Protein AF-0000000085166067 (afdb_homodimer)

Solvent-accessible surface area (backbone atoms only — not comparable to full-atom values): 14558 Å² total; per-residue (Å²): 110,55,66,68,57,45,50,53,50,50,55,57,61,68,69,53,91,74,85,78,43,79,45,25,49,74,51,64,50,73,38,77,8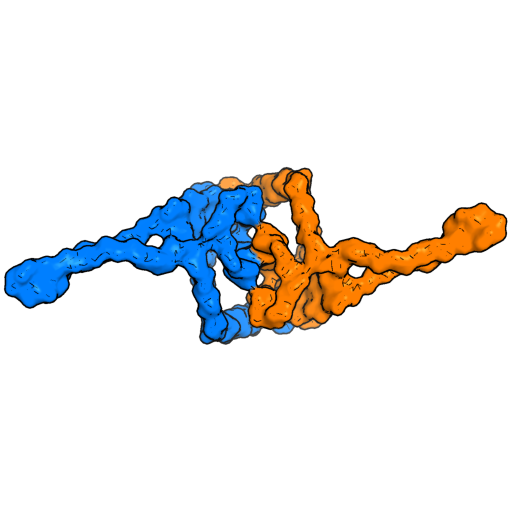8,74,38,31,41,37,39,32,34,34,61,59,72,66,74,66,87,63,67,59,46,35,86,89,76,62,43,62,36,76,58,77,61,73,80,71,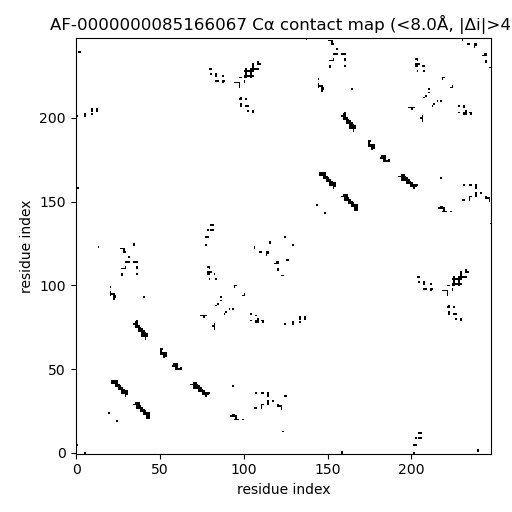83,68,60,83,44,78,51,71,29,73,40,36,66,57,42,46,45,61,52,47,72,38,100,53,83,57,68,80,39,54,46,56,29,18,48,50,20,28,49,36,37,50,45,41,50,20,58,70,68,73,49,86,73,77,79,129,111,54,65,70,56,45,51,52,51,51,56,58,61,67,69,53,92,75,84,78,44,80,44,24,49,73,50,64,49,73,38,78,89,75,38,33,41,37,38,33,33,35,62,58,71,67,73,65,85,62,66,57,47,34,85,89,75,62,44,62,35,75,59,75,62,73,80,72,86,70,59,83,44,78,50,72,28,72,39,36,67,57,42,47,46,60,53,49,70,57,88,54,83,57,68,82,39,54,46,56,29,19,47,50,19,28,50,35,36,51,43,41,51,20,58,70,68,73,49,87,71,77,78,131

Foldseek 3Di:
DDPVVVVVVVVVVVPDDDDDFQLFDKDWFADLVVQKIKIFTFHPPPPPPPQDADPVPRHRPCPVPPPPGHGPDMDMDNALVVVLCVDPVPPDPNGDDPVRSVLSSVLRNVNNVCSVVVHGRDRD/DDPVVVVVVVVVVVPDDDDDFQLFDKDWFADLVVQKIKIFTFHPPPPPPPQDADPVPRHRPCPVPPPPGHGPDMDMDNALVVVLCVDPVPPDPNGDDPVRSVLSSVLRNVNNVCSVVVHGRDRD

Structure (mmCIF, N/CA/C/O backbone):
data_AF-0000000085166067-model_v1
#
loop_
_entity.id
_entity.type
_entity.pdbx_description
1 polymer 'Tlr0351 protein'
#
loop_
_atom_site.group_PDB
_atom_site.id
_atom_site.type_symbol
_atom_site.label_atom_id
_atom_site.label_alt_id
_atom_site.label_comp_id
_atom_site.label_asym_id
_atom_site.label_entity_id
_atom_site.label_seq_id
_atom_site.pdbx_PDB_ins_code
_atom_site.Cartn_x
_atom_site.Cartn_y
_atom_site.Cartn_z
_atom_site.occupancy
_atom_site.B_iso_or_equiv
_atom_site.auth_seq_id
_atom_site.auth_comp_id
_atom_site.auth_asym_id
_atom_site.auth_atom_id
_atom_site.pdbx_PDB_model_num
ATOM 1 N N . MET A 1 1 ? -11.156 -16.047 11.461 1 87.56 1 MET A N 1
ATOM 2 C CA . MET A 1 1 ? -10.984 -14.75 12.117 1 87.56 1 MET A CA 1
ATOM 3 C C . MET A 1 1 ? -11.906 -13.703 11.5 1 87.56 1 MET A C 1
ATOM 5 O O . MET A 1 1 ? -11.922 -13.523 10.281 1 87.56 1 MET A O 1
ATOM 9 N N . GLY A 1 2 ? -12.727 -13.125 12.328 1 90.62 2 GLY A N 1
ATOM 10 C CA . GLY A 1 2 ? -13.695 -12.164 11.828 1 90.62 2 GLY A CA 1
ATOM 11 C C . GLY A 1 2 ? -13.141 -10.75 11.758 1 90.62 2 GLY A C 1
ATOM 12 O O . GLY A 1 2 ? -11.992 -10.508 12.125 1 90.62 2 GLY A O 1
ATOM 13 N N . LYS A 1 3 ? -13.891 -9.898 11.273 1 92.69 3 LYS A N 1
ATOM 14 C CA . LYS A 1 3 ? -13.5 -8.508 11.062 1 92.69 3 LYS A CA 1
ATOM 15 C C . LYS A 1 3 ? -13.094 -7.844 12.375 1 92.69 3 LYS A C 1
ATOM 17 O O . LYS A 1 3 ? -12.102 -7.109 12.43 1 92.69 3 LYS A O 1
ATOM 22 N N . ALA A 1 4 ? -13.82 -8.078 13.461 1 94.5 4 ALA A N 1
ATOM 23 C CA . ALA A 1 4 ? -13.523 -7.492 14.766 1 94.5 4 ALA A CA 1
ATOM 24 C C . ALA A 1 4 ? -12.172 -7.973 15.289 1 94.5 4 ALA A C 1
ATOM 26 O O . ALA A 1 4 ? -11.414 -7.195 15.867 1 94.5 4 ALA A O 1
ATOM 27 N N . GLU A 1 5 ? -11.906 -9.203 15.117 1 97.19 5 GLU A N 1
ATOM 28 C CA . GLU A 1 5 ? -10.633 -9.773 15.539 1 97.19 5 GLU A CA 1
ATOM 29 C C . GLU A 1 5 ? -9.469 -9.195 14.734 1 97.19 5 GLU A C 1
ATOM 31 O O . GLU A 1 5 ? -8.391 -8.953 15.273 1 97.19 5 GLU A O 1
ATOM 36 N N . ARG A 1 6 ? -9.672 -8.961 13.445 1 97.5 6 ARG A N 1
ATOM 37 C CA . ARG A 1 6 ? -8.656 -8.352 12.594 1 97.5 6 ARG A CA 1
ATOM 38 C C . ARG A 1 6 ? -8.359 -6.922 13.031 1 97.5 6 ARG A C 1
ATOM 40 O O . ARG A 1 6 ? -7.195 -6.508 13.07 1 97.5 6 ARG A O 1
ATOM 47 N N . THR A 1 7 ? -9.414 -6.242 13.359 1 96.56 7 THR A N 1
ATOM 48 C CA . THR A 1 7 ? -9.242 -4.875 13.836 1 96.56 7 THR A CA 1
ATOM 49 C C . THR A 1 7 ? -8.438 -4.855 15.133 1 96.56 7 THR A C 1
ATOM 51 O O . THR A 1 7 ? -7.551 -4.016 15.305 1 96.56 7 THR A O 1
ATOM 54 N N . ALA A 1 8 ? -8.758 -5.746 16.031 1 97.75 8 ALA A N 1
ATOM 55 C CA . ALA A 1 8 ? -8.031 -5.844 17.281 1 97.75 8 ALA A CA 1
ATOM 56 C C . ALA A 1 8 ? -6.555 -6.16 17.047 1 97.75 8 ALA A C 1
ATOM 58 O O . ALA A 1 8 ? -5.676 -5.586 17.703 1 97.75 8 ALA A O 1
ATOM 59 N N . LEU A 1 9 ? -6.27 -7.055 16.172 1 98.19 9 LEU A N 1
ATOM 60 C CA . LEU A 1 9 ? -4.895 -7.391 15.82 1 98.19 9 LEU A CA 1
ATOM 61 C C . LEU A 1 9 ? -4.164 -6.184 15.242 1 98.19 9 LEU A C 1
ATOM 63 O O . LEU A 1 9 ? -3.039 -5.879 15.648 1 98.19 9 LEU A O 1
ATOM 67 N N . ASP A 1 10 ? -4.785 -5.504 14.312 1 98 10 ASP A N 1
ATOM 68 C CA . ASP A 1 10 ? -4.184 -4.328 13.695 1 98 10 ASP A CA 1
ATOM 69 C C . ASP A 1 10 ? -3.902 -3.246 14.734 1 98 10 ASP A C 1
ATOM 71 O O . ASP A 1 10 ? -2.885 -2.553 14.656 1 98 10 ASP A O 1
ATOM 75 N N . ASN A 1 11 ? -4.867 -3.057 15.672 1 97.62 11 ASN A N 1
ATOM 76 C CA . ASN A 1 11 ? -4.648 -2.098 16.75 1 97.62 11 ASN A CA 1
ATOM 77 C C . ASN A 1 11 ? -3.408 -2.447 17.562 1 97.62 11 ASN A C 1
ATOM 79 O O . ASN A 1 11 ? -2.635 -1.563 17.938 1 97.62 11 ASN A O 1
ATOM 83 N N . LYS A 1 12 ? -3.238 -3.713 17.859 1 98.06 12 LYS A N 1
ATOM 84 C CA . LYS A 1 12 ? -2.049 -4.168 18.578 1 98.06 12 LYS A CA 1
ATOM 85 C C . LYS A 1 12 ? -0.784 -3.904 17.766 1 98.06 12 LYS A C 1
ATOM 87 O O . LYS A 1 12 ? 0.208 -3.404 18.297 1 98.06 12 LYS A O 1
ATOM 92 N N . LEU A 1 13 ? -0.809 -4.199 16.469 1 98.06 13 LEU A N 1
ATOM 93 C CA . LEU A 1 13 ? 0.343 -4.031 15.594 1 98.06 13 LEU A CA 1
ATOM 94 C C . LEU A 1 13 ? 0.691 -2.553 15.438 1 98.06 13 LEU A C 1
ATOM 96 O O . LEU A 1 13 ? 1.844 -2.209 15.164 1 98.06 13 LEU A O 1
ATOM 100 N N . SER A 1 14 ? -0.284 -1.635 15.594 1 97.44 14 SER A N 1
ATOM 101 C CA . SER A 1 14 ? -0.066 -0.198 15.461 1 97.44 14 SER A CA 1
ATOM 102 C C . SER A 1 14 ? 0.787 0.338 16.609 1 97.44 14 SER A C 1
ATOM 104 O O . SER A 1 14 ? 1.302 1.456 16.531 1 97.44 14 SER A O 1
ATOM 106 N N . GLN A 1 15 ? 0.88 -0.426 17.656 1 96.44 15 GLN A N 1
ATOM 107 C CA . GLN A 1 15 ? 1.604 0.021 18.844 1 96.44 15 GLN A CA 1
ATOM 108 C C . GLN A 1 15 ? 3.084 -0.34 18.75 1 96.44 15 GLN A C 1
ATOM 110 O O . GLN A 1 15 ? 3.877 0.045 19.609 1 96.44 15 GLN A O 1
ATOM 115 N N . ARG A 1 16 ? 3.49 -0.935 17.719 1 96.44 16 ARG A N 1
ATOM 116 C CA . ARG A 1 16 ? 4.875 -1.369 17.562 1 96.44 16 ARG A CA 1
ATOM 117 C C . ARG A 1 16 ? 5.793 -0.184 17.281 1 96.44 16 ARG A C 1
ATOM 119 O O . ARG A 1 16 ? 5.328 0.887 16.875 1 96.44 16 ARG A O 1
ATOM 126 N N . PHE A 1 17 ? 7.074 -0.436 17.484 1 94.12 17 PHE A N 1
ATOM 127 C CA . PHE A 1 17 ? 8.062 0.565 17.109 1 94.12 17 PHE A CA 1
ATOM 128 C C . PHE A 1 17 ? 8.18 0.67 15.594 1 94.12 17 PHE A C 1
ATOM 130 O O . PHE A 1 17 ? 8.25 -0.347 14.906 1 94.12 17 PHE A O 1
ATOM 137 N N . ILE A 1 18 ? 8.141 1.851 15.078 1 92.31 18 ILE A N 1
ATOM 138 C CA . ILE A 1 18 ? 8.305 2.1 13.648 1 92.31 18 ILE A CA 1
ATOM 139 C C . ILE A 1 18 ? 9.398 3.141 13.43 1 92.31 18 ILE A C 1
ATOM 141 O O . ILE A 1 18 ? 9.438 4.164 14.109 1 92.31 18 ILE A O 1
ATOM 145 N N . HIS A 1 19 ? 10.281 2.842 12.492 1 92.38 19 HIS A N 1
ATOM 146 C CA . HIS A 1 19 ? 11.266 3.836 12.086 1 92.38 19 HIS A CA 1
ATOM 147 C C . HIS A 1 19 ? 10.633 4.898 11.188 1 92.38 19 HIS A C 1
ATOM 149 O O . HIS A 1 19 ? 9.992 4.57 10.188 1 92.38 19 HIS A O 1
ATOM 155 N N . LEU A 1 20 ? 10.945 6.09 11.531 1 92.5 20 LEU A N 1
ATOM 156 C CA . LEU A 1 20 ? 10.422 7.191 10.727 1 92.5 20 LEU A CA 1
ATOM 157 C C . LEU A 1 20 ? 11.195 7.312 9.414 1 92.5 20 LEU A C 1
ATOM 159 O O . LEU A 1 20 ? 12.414 7.156 9.391 1 92.5 20 LEU A O 1
ATOM 163 N N . ASP A 1 21 ? 10.477 7.547 8.398 1 96.88 21 ASP A N 1
ATOM 164 C CA . ASP A 1 21 ? 11.117 7.871 7.125 1 96.88 21 ASP A CA 1
ATOM 165 C C . ASP A 1 21 ? 11.828 9.219 7.195 1 96.88 21 ASP A C 1
ATOM 167 O O . ASP A 1 21 ? 11.203 10.242 7.473 1 96.88 21 ASP A O 1
ATOM 171 N N . PRO A 1 22 ? 13.102 9.234 6.953 1 95.81 22 PRO A N 1
ATOM 172 C CA . PRO A 1 22 ? 13.828 10.5 7.051 1 95.81 22 PRO A CA 1
ATOM 173 C C . PRO A 1 22 ? 13.312 11.555 6.074 1 95.81 22 PRO A C 1
ATOM 175 O O . PRO A 1 22 ? 13.477 12.75 6.309 1 95.81 22 PRO A O 1
ATOM 178 N N . ALA A 1 23 ? 12.617 11.086 5.086 1 96.06 23 ALA A N 1
ATOM 179 C CA . ALA A 1 23 ? 12.148 12.016 4.062 1 96.06 23 ALA A CA 1
ATOM 180 C C . ALA A 1 23 ? 10.891 12.75 4.523 1 96.06 23 ALA A C 1
ATOM 182 O O . ALA A 1 23 ? 10.508 13.758 3.939 1 96.06 23 ALA A O 1
ATOM 183 N N . GLY A 1 24 ? 10.195 12.211 5.512 1 96.62 24 GLY A N 1
ATOM 184 C CA . GLY A 1 24 ? 9 12.875 6.016 1 96.62 24 GLY A CA 1
ATOM 185 C C . GLY A 1 24 ? 7.82 11.938 6.18 1 96.62 24 GLY A C 1
ATOM 186 O O . GLY A 1 24 ? 7.988 10.711 6.203 1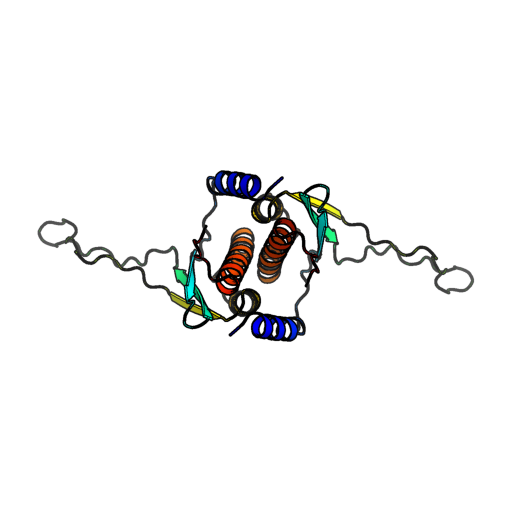 96.62 24 GLY A O 1
ATOM 187 N N . TYR A 1 25 ? 6.66 12.562 6.406 1 97.06 25 TYR A N 1
ATOM 188 C CA . TYR A 1 25 ? 5.438 11.797 6.609 1 97.06 25 TYR A CA 1
ATOM 189 C C . TYR A 1 25 ? 4.273 12.414 5.844 1 97.06 25 TYR A C 1
ATOM 191 O O . TYR A 1 25 ? 4.402 13.508 5.281 1 97.06 25 TYR A O 1
ATOM 199 N N . PHE A 1 26 ? 3.219 11.641 5.793 1 98.25 26 PHE A N 1
ATOM 200 C CA . PHE A 1 26 ? 2.043 12.078 5.051 1 98.25 26 PHE A CA 1
ATOM 201 C C . PHE A 1 26 ? 0.815 12.109 5.953 1 98.25 26 PHE A C 1
ATOM 203 O O . PHE A 1 26 ? 0.633 11.227 6.793 1 98.25 26 PHE A O 1
ATOM 210 N N . ILE A 1 27 ? 0.007 13.102 5.734 1 98.44 27 ILE A N 1
ATOM 211 C CA . ILE A 1 27 ? -1.354 13.125 6.262 1 98.44 27 ILE A CA 1
ATOM 212 C C . ILE A 1 27 ? -2.348 12.875 5.129 1 98.44 27 ILE A C 1
ATOM 214 O O . ILE A 1 27 ? -2.311 13.555 4.098 1 98.44 27 ILE A O 1
ATOM 218 N N . ILE A 1 28 ? -3.189 11.891 5.34 1 98.88 28 ILE A N 1
ATOM 219 C CA . ILE A 1 28 ? -4.172 11.492 4.332 1 98.88 28 ILE A CA 1
ATOM 220 C C . ILE A 1 28 ? -5.582 11.773 4.852 1 98.88 28 ILE A C 1
ATOM 222 O O . ILE A 1 28 ? -5.883 11.508 6.02 1 98.88 28 ILE A O 1
ATOM 226 N N . TYR A 1 29 ? -6.426 12.273 4.051 1 98.75 29 TYR A N 1
ATOM 227 C CA . TYR A 1 29 ? -7.836 12.445 4.398 1 98.75 29 TYR A CA 1
ATOM 228 C C . TYR A 1 29 ? -8.711 12.383 3.154 1 98.75 29 TYR A C 1
ATOM 230 O O . TYR A 1 29 ? -8.211 12.406 2.027 1 98.75 29 TYR A O 1
ATOM 238 N N . ILE A 1 30 ? -9.992 12.18 3.342 1 98.75 30 ILE A N 1
ATOM 239 C CA . ILE A 1 30 ? -10.898 12.094 2.205 1 98.75 30 ILE A CA 1
ATOM 240 C C . ILE A 1 30 ? -11.836 13.297 2.201 1 98.75 30 ILE A C 1
ATOM 242 O O . ILE A 1 30 ? -12.109 13.883 3.252 1 98.75 30 ILE A O 1
ATOM 246 N N . ASP A 1 31 ? -12.281 13.758 1.075 1 98.5 31 ASP A N 1
ATOM 247 C CA . ASP A 1 31 ? -13.297 14.766 0.833 1 98.5 31 ASP A CA 1
ATOM 248 C C . ASP A 1 31 ? -14.539 14.156 0.181 1 98.5 31 ASP A C 1
ATOM 250 O O . ASP A 1 31 ? -14.609 14.055 -1.046 1 98.5 31 ASP A O 1
ATOM 254 N N . PRO A 1 32 ? -15.539 13.773 0.948 1 97.38 32 PRO A N 1
ATOM 255 C CA . PRO A 1 32 ? -16.719 13.109 0.391 1 97.38 32 PRO A CA 1
ATOM 256 C C . PRO A 1 32 ? -17.516 14.008 -0.557 1 97.38 32 PRO A C 1
ATOM 258 O O . PRO A 1 32 ? -18.188 13.508 -1.468 1 97.38 32 PRO A O 1
ATOM 261 N N . GLU A 1 33 ? -17.406 15.266 -0.385 1 97.44 33 GLU A N 1
ATOM 262 C CA . GLU A 1 33 ? -18.141 16.172 -1.256 1 97.44 33 GLU A CA 1
ATOM 263 C C . GLU A 1 33 ? -17.531 16.219 -2.656 1 97.44 33 GLU A C 1
ATOM 265 O O . GLU A 1 33 ? -18.266 16.109 -3.652 1 97.44 33 GLU A O 1
ATOM 270 N N . GLN A 1 34 ? -16.203 16.312 -2.689 1 97.81 34 GLN A N 1
ATOM 271 C CA . GLN A 1 34 ? -15.531 16.375 -3.982 1 97.81 34 GLN A CA 1
ATOM 272 C C . GLN A 1 34 ? -15.203 14.969 -4.496 1 97.81 34 GLN A C 1
ATOM 274 O O . GLN A 1 34 ? -14.797 14.805 -5.648 1 97.81 34 GLN A O 1
ATOM 279 N N . GLN A 1 35 ? -15.383 13.984 -3.621 1 98.19 35 GLN A N 1
ATOM 280 C CA . GLN A 1 35 ? -15.094 12.594 -3.969 1 98.19 35 GLN A CA 1
ATOM 281 C C . GLN A 1 35 ? -13.617 12.414 -4.316 1 98.19 35 GLN A C 1
ATOM 283 O O . GLN A 1 35 ? -13.289 11.82 -5.344 1 98.19 35 GLN A O 1
ATOM 288 N N . LEU A 1 36 ? -12.781 12.953 -3.414 1 98.75 36 LEU A N 1
ATOM 289 C CA . LEU A 1 36 ? -11.336 12.891 -3.615 1 98.75 36 LEU A CA 1
ATOM 290 C C . LEU A 1 36 ? -10.641 12.383 -2.357 1 98.75 36 LEU A C 1
ATOM 292 O O . LEU A 1 36 ? -11.133 12.586 -1.244 1 98.75 36 LEU A O 1
ATOM 296 N N . ILE A 1 37 ? -9.523 11.703 -2.584 1 98.88 37 ILE A N 1
ATOM 297 C CA . ILE A 1 37 ? -8.539 11.43 -1.543 1 98.88 37 ILE A CA 1
ATOM 298 C C . ILE A 1 37 ? -7.441 12.484 -1.58 1 98.88 37 ILE A C 1
ATOM 300 O O . ILE A 1 37 ? -6.93 12.82 -2.652 1 98.88 37 ILE A O 1
ATOM 304 N N . TRP A 1 38 ? -7.129 13.008 -0.422 1 98.88 38 TRP A N 1
ATOM 305 C CA . TRP A 1 38 ? -6.086 14.016 -0.295 1 98.88 38 TRP A CA 1
ATOM 306 C C . TRP A 1 38 ? -4.914 13.492 0.531 1 98.88 38 TRP A C 1
ATOM 308 O O . TRP A 1 38 ? -5.105 12.688 1.445 1 98.88 38 TRP A O 1
ATOM 318 N N . MET A 1 39 ? -3.695 14.016 0.177 1 98.69 39 MET A N 1
ATOM 319 C CA . MET A 1 39 ? -2.525 13.703 0.991 1 98.69 39 MET A CA 1
ATOM 320 C C . MET A 1 39 ? -1.559 14.883 1.028 1 98.69 39 MET A C 1
ATOM 322 O O . MET A 1 39 ? -1.328 15.539 0.009 1 98.69 39 MET A O 1
ATOM 326 N N . LYS A 1 40 ? -0.983 15.164 2.178 1 98.25 40 LYS A N 1
ATOM 327 C CA . LYS A 1 40 ? -0.014 16.219 2.43 1 98.25 40 LYS A CA 1
ATOM 328 C C . LYS A 1 40 ? 1.302 15.656 2.951 1 98.25 40 LYS A C 1
ATOM 330 O O . LYS A 1 40 ? 1.309 14.844 3.877 1 98.25 40 LYS A O 1
ATOM 335 N N . HIS A 1 41 ? 2.379 16.031 2.391 1 98 41 HIS A N 1
ATOM 336 C CA . HIS A 1 41 ? 3.699 15.609 2.844 1 98 41 HIS A CA 1
ATOM 337 C C . HIS A 1 41 ? 4.34 16.672 3.74 1 98 41 HIS A C 1
ATOM 339 O O . HIS A 1 41 ? 4.312 17.859 3.42 1 98 41 HIS A O 1
ATOM 345 N N . TYR A 1 42 ? 4.953 16.203 4.852 1 95.25 42 TYR A N 1
ATOM 346 C CA . TYR A 1 42 ? 5.688 17.031 5.793 1 95.25 42 TYR A CA 1
ATOM 347 C C . TYR A 1 42 ? 7.109 16.516 5.984 1 95.25 42 TYR A C 1
ATOM 349 O O . TYR A 1 42 ? 7.309 15.383 6.426 1 95.25 42 TYR A O 1
ATOM 357 N N . PRO A 1 43 ? 8.102 17.375 5.641 1 92.88 43 PRO A N 1
ATOM 358 C CA . PRO A 1 43 ? 9.469 16.953 5.93 1 92.88 43 PRO A CA 1
ATOM 359 C C . PRO A 1 43 ? 9.773 16.922 7.426 1 92.88 43 PRO A C 1
ATOM 361 O O . PRO A 1 43 ? 9.172 17.672 8.203 1 92.88 43 PRO A O 1
ATOM 364 N N . ASN A 1 44 ? 10.648 15.898 7.875 1 87.62 44 ASN A N 1
ATOM 365 C CA . ASN A 1 44 ? 11 15.805 9.289 1 87.62 44 ASN A CA 1
ATOM 366 C C . ASN A 1 44 ? 11.852 17 9.734 1 87.62 44 ASN A C 1
ATOM 368 O O . ASN A 1 44 ? 11.852 17.344 10.914 1 87.62 44 ASN A O 1
ATOM 372 N N . ASP A 1 45 ? 12.867 17.406 8.906 1 73.31 45 ASP A N 1
ATOM 373 C CA . ASP A 1 45 ? 13.703 18.516 9.352 1 73.31 45 ASP A CA 1
ATOM 374 C C . ASP A 1 45 ? 12.867 19.75 9.695 1 73.31 45 ASP A C 1
ATOM 376 O O . ASP A 1 45 ? 11.898 20.062 9 1 73.31 45 ASP A O 1
ATOM 380 N N . ILE A 1 46 ? 12.727 19.719 10.922 1 58.34 46 ILE A N 1
ATOM 381 C CA . ILE A 1 46 ? 12.039 20.906 11.406 1 58.34 46 ILE A CA 1
ATOM 382 C C . ILE A 1 46 ? 12.742 22.172 10.898 1 58.34 46 ILE A C 1
ATOM 384 O O . ILE A 1 46 ? 13.969 22.234 10.898 1 58.34 46 ILE A O 1
ATOM 388 N N . ASN A 1 47 ? 12.359 22.656 9.828 1 52.41 47 ASN A N 1
ATOM 389 C CA . ASN A 1 47 ? 12.93 23.953 9.484 1 52.41 47 ASN A CA 1
ATOM 390 C C . ASN A 1 47 ? 13.125 24.812 10.727 1 52.41 47 ASN A C 1
ATOM 392 O O . ASN A 1 47 ? 12.336 24.75 11.664 1 52.41 47 ASN A O 1
ATOM 396 N N . GLU A 1 48 ? 14.352 25.078 11.109 1 48.28 48 GLU A N 1
ATOM 397 C CA . GLU A 1 48 ? 14.875 25.984 12.133 1 48.28 48 GLU A CA 1
ATOM 398 C C . GLU A 1 48 ? 14.039 27.25 12.219 1 48.28 48 GLU A C 1
ATOM 400 O O . GLU A 1 48 ? 14.477 28.25 12.797 1 48.28 48 GLU A O 1
ATOM 405 N N . LYS A 1 49 ? 12.992 27.5 11.648 1 47.19 49 LYS A N 1
ATOM 406 C CA . LYS A 1 49 ? 12.625 28.859 12.062 1 47.19 49 LYS A CA 1
ATOM 407 C C . LYS A 1 49 ? 12.609 28.984 13.578 1 47.19 49 LYS A C 1
ATOM 409 O O . LYS A 1 49 ? 11.672 28.516 14.242 1 47.19 49 LYS A O 1
ATOM 414 N N . GLY A 1 50 ? 13.766 28.797 14.211 1 46.03 50 GLY A N 1
ATOM 415 C CA . GLY A 1 50 ? 14.203 29.156 15.555 1 46.03 50 GLY A CA 1
ATOM 416 C C . GLY A 1 50 ? 13.391 30.281 16.156 1 46.03 50 GLY A C 1
ATOM 417 O O . GLY A 1 50 ? 13.062 31.25 15.477 1 46.03 50 GLY A O 1
ATOM 418 N N . LEU A 1 51 ? 12.719 29.938 17.266 1 51.28 51 LEU A N 1
ATOM 419 C CA . LEU A 1 51 ? 12.086 30.922 18.141 1 51.28 51 LEU A CA 1
ATOM 420 C C . LEU A 1 51 ? 13.031 32.094 18.391 1 51.28 51 LEU A C 1
ATOM 422 O O . LEU A 1 51 ? 14.211 31.906 18.688 1 51.28 51 LEU A O 1
ATOM 426 N N . ALA A 1 52 ? 12.867 33.156 17.812 1 54.09 52 ALA A N 1
ATOM 427 C CA . ALA A 1 52 ? 13.602 34.375 18.156 1 54.09 52 ALA A CA 1
ATOM 428 C C . ALA A 1 52 ? 13.578 34.625 19.656 1 54.09 52 ALA A C 1
ATOM 430 O O . ALA A 1 52 ? 12.539 34.438 20.297 1 54.09 52 ALA A O 1
ATOM 431 N N . VAL A 1 53 ? 14.727 34.562 20.344 1 59 53 VAL A N 1
ATOM 432 C CA . VAL A 1 53 ? 14.875 34.875 21.766 1 59 53 VAL A CA 1
ATOM 433 C C . VAL A 1 53 ? 15.016 36.406 21.953 1 59 53 VAL A C 1
ATOM 435 O O . VAL A 1 53 ? 15.508 37.094 21.062 1 59 53 VAL A O 1
ATOM 438 N N . ASP A 1 54 ? 14.273 36.844 22.906 1 61.88 54 ASP A N 1
ATOM 439 C CA . ASP A 1 54 ? 14.43 38.25 23.312 1 61.88 54 ASP A CA 1
ATOM 440 C C . ASP A 1 54 ? 15.891 38.594 23.594 1 61.88 54 ASP A C 1
ATOM 442 O O . ASP A 1 54 ? 16.531 37.938 24.422 1 61.88 54 ASP A O 1
ATOM 446 N N . PRO A 1 55 ? 16.422 39.406 22.875 1 68.88 55 PRO A N 1
ATOM 447 C CA . PRO A 1 55 ? 17.844 39.688 23.094 1 68.88 55 PRO A CA 1
ATOM 448 C C . PRO A 1 55 ? 18.125 40.188 24.5 1 68.88 55 PRO A C 1
ATOM 450 O O . PRO A 1 55 ? 19.234 40.031 25.016 1 68.88 55 PRO A O 1
ATOM 453 N N . ASP A 1 56 ? 17.109 40.812 25.156 1 75.25 56 ASP A N 1
ATOM 454 C CA . ASP A 1 56 ? 17.328 41.406 26.469 1 75.25 56 ASP A CA 1
ATOM 455 C C . ASP A 1 56 ? 17.172 40.375 27.578 1 75.25 56 ASP A C 1
ATOM 457 O O . ASP A 1 56 ? 17.906 40.406 28.562 1 75.25 56 ASP A O 1
ATOM 461 N N . THR A 1 57 ? 16.234 39.406 27.453 1 73.44 57 THR A N 1
ATOM 462 C CA . THR A 1 57 ? 15.93 38.5 28.547 1 73.44 57 THR A CA 1
ATOM 463 C C . THR A 1 57 ? 16.438 37.094 28.234 1 73.44 57 THR A C 1
ATOM 465 O O . THR A 1 57 ? 16.578 36.25 29.125 1 73.44 57 THR A O 1
ATOM 468 N N . GLY A 1 58 ? 16.844 36.906 26.984 1 65.12 58 GLY A N 1
ATOM 469 C CA . GLY A 1 58 ? 17.312 35.594 26.531 1 65.12 58 GLY A CA 1
ATOM 470 C C . GLY A 1 58 ? 16.219 34.562 26.453 1 65.12 58 GLY A C 1
ATOM 471 O O . GLY A 1 58 ? 16.484 33.375 26.188 1 65.12 58 GLY A O 1
ATOM 472 N N . GLU A 1 59 ? 15.195 34.906 27.078 1 61.47 59 GLU A N 1
ATOM 473 C CA . GLU A 1 59 ? 14.086 33.969 27.062 1 61.47 59 GLU A CA 1
ATOM 474 C C . GLU A 1 59 ? 13.461 33.844 25.672 1 61.47 59 GLU A C 1
ATOM 476 O O . GLU A 1 59 ? 13.453 34.812 24.922 1 61.47 59 GLU A O 1
ATOM 481 N N . PRO A 1 60 ? 13.367 32.594 25.141 1 59.94 60 PRO A N 1
ATOM 482 C CA . PRO A 1 60 ? 12.641 32.5 23.875 1 59.94 60 PRO A CA 1
ATOM 483 C C . PRO A 1 60 ? 11.438 33.438 23.797 1 59.94 60 PRO A C 1
ATOM 485 O O . PRO A 1 60 ? 10.695 33.562 24.766 1 59.94 60 PRO A O 1
ATOM 488 N N . ILE A 1 61 ? 11.406 34.5 23.125 1 53.34 61 ILE A N 1
ATOM 489 C CA . ILE A 1 61 ? 10.164 35.219 22.875 1 53.34 61 ILE A CA 1
ATOM 490 C C . ILE A 1 61 ? 9.055 34.219 22.531 1 53.34 61 ILE A C 1
ATOM 492 O O . ILE A 1 61 ? 9.188 33.438 21.594 1 53.34 61 ILE A O 1
ATOM 496 N N . PRO A 1 62 ? 8.281 33.875 23.516 1 50.09 62 PRO A N 1
ATOM 497 C CA . PRO A 1 62 ? 7.129 33.062 23.109 1 50.09 62 PRO A CA 1
ATOM 498 C C . PRO A 1 62 ? 6.656 33.406 21.688 1 50.09 62 PRO A C 1
ATOM 500 O O . PRO A 1 62 ? 6.348 34.562 21.391 1 50.09 62 PRO A O 1
ATOM 503 N N . THR A 1 63 ? 7.473 33.25 20.75 1 49.66 63 THR A N 1
ATOM 504 C CA . THR A 1 63 ? 6.723 33.406 19.516 1 49.66 63 THR A CA 1
ATOM 505 C C . THR A 1 63 ? 5.383 32.688 19.594 1 49.66 63 THR A C 1
ATOM 507 O O . THR A 1 63 ? 5.336 31.469 19.828 1 49.66 63 THR A O 1
ATOM 510 N N . LYS A 1 64 ? 4.555 33.281 20.25 1 47.84 64 LYS A N 1
ATOM 511 C CA . LYS A 1 64 ? 3.172 32.812 20.266 1 47.84 64 LYS A CA 1
ATOM 512 C C . LYS A 1 64 ? 2.838 32.062 18.984 1 47.84 64 LYS A C 1
ATOM 514 O O . LYS A 1 64 ? 1.701 31.625 18.797 1 47.84 64 LYS A O 1
ATOM 519 N N . GLY A 1 65 ? 3.611 32.188 17.953 1 49.22 65 GL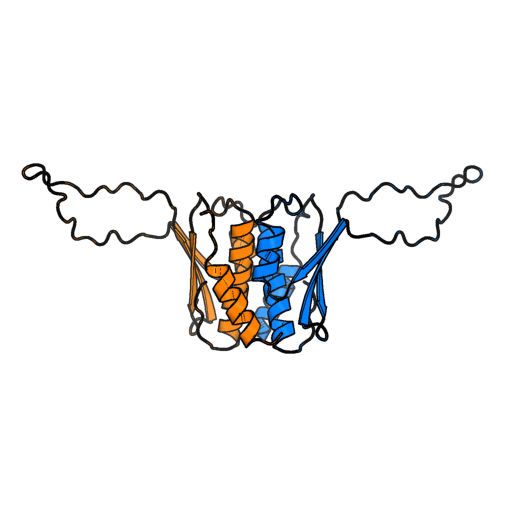Y A N 1
ATOM 520 C CA . GLY A 1 65 ? 2.932 31.656 16.781 1 49.22 65 GLY A CA 1
ATOM 521 C C . GLY A 1 65 ? 3.059 30.156 16.656 1 49.22 65 GLY A C 1
ATOM 522 O O . GLY A 1 65 ? 4.105 29.594 16.984 1 49.22 65 GLY A O 1
ATOM 523 N N . LYS A 1 66 ? 2.02 29.422 16.969 1 50.16 66 LYS A N 1
ATOM 524 C CA . LYS A 1 66 ? 1.879 28.016 16.594 1 50.16 66 LYS A CA 1
ATOM 525 C C . LYS A 1 66 ? 2.682 27.703 15.336 1 50.16 66 LYS A C 1
ATOM 527 O O . LYS A 1 66 ? 2.535 28.375 14.312 1 50.16 66 LYS A O 1
ATOM 532 N N . VAL A 1 67 ? 3.889 27.422 15.492 1 56.03 67 VAL A N 1
ATOM 533 C CA . VAL A 1 67 ? 4.578 26.969 14.289 1 56.03 67 VAL A CA 1
ATOM 534 C C . VAL A 1 67 ? 3.664 26.047 13.492 1 56.03 67 VAL A C 1
ATOM 536 O O . VAL A 1 67 ? 3.266 24.984 13.977 1 56.03 67 VAL A O 1
ATOM 539 N N . THR A 1 68 ? 2.838 26.641 12.703 1 65.44 68 THR A N 1
ATOM 540 C CA . THR A 1 68 ? 2.049 25.812 11.797 1 65.44 68 THR A CA 1
ATOM 541 C C . THR A 1 68 ? 2.947 25.125 10.781 1 65.44 68 THR A C 1
ATOM 543 O O . THR A 1 68 ? 3.766 25.766 10.125 1 65.44 68 THR A O 1
ATOM 546 N N . ARG A 1 69 ? 3.158 23.828 10.891 1 79.56 69 ARG A N 1
ATOM 547 C CA . ARG A 1 69 ? 3.895 23.062 9.891 1 79.56 69 ARG A CA 1
ATOM 548 C C . ARG A 1 69 ? 3.158 23.047 8.555 1 79.56 69 ARG A C 1
ATOM 550 O O . ARG A 1 69 ? 1.963 22.75 8.5 1 79.56 69 ARG A O 1
ATOM 557 N N . GLU A 1 70 ? 3.826 23.672 7.582 1 89.88 70 GLU A N 1
ATOM 558 C CA . GLU A 1 70 ? 3.246 23.672 6.242 1 89.88 70 GLU A CA 1
ATOM 559 C C . GLU A 1 70 ? 3.74 22.469 5.43 1 89.88 70 GLU A C 1
ATOM 561 O O . GLU A 1 70 ? 4.918 22.125 5.488 1 89.88 70 GLU A O 1
ATOM 566 N N . PRO A 1 71 ? 2.826 21.875 4.793 1 94.81 71 PRO A N 1
ATOM 567 C CA . PRO A 1 71 ? 3.27 20.797 3.902 1 94.81 71 PRO A CA 1
ATOM 568 C C . PRO A 1 71 ? 4.09 21.312 2.721 1 94.81 71 PRO A C 1
ATOM 570 O O . PRO A 1 71 ? 3.883 22.438 2.262 1 94.81 71 PRO A O 1
ATOM 573 N N . ASP A 1 72 ? 5.027 20.531 2.289 1 93.69 72 ASP A N 1
ATOM 574 C CA . ASP A 1 72 ? 5.809 20.938 1.124 1 93.69 72 ASP A CA 1
ATOM 575 C C . ASP A 1 72 ? 5.195 20.391 -0.164 1 93.69 72 ASP A C 1
ATOM 577 O O . ASP A 1 72 ? 5.582 20.797 -1.262 1 93.69 72 ASP A O 1
ATOM 581 N N . LEU A 1 73 ? 4.223 19.453 -0.059 1 96.12 73 LEU A N 1
ATOM 582 C CA . LEU A 1 73 ? 3.484 18.922 -1.205 1 96.12 73 LEU A CA 1
ATOM 583 C C . LEU A 1 73 ? 2.059 18.562 -0.811 1 96.12 73 LEU A C 1
ATOM 585 O O . LEU A 1 73 ? 1.837 17.953 0.245 1 96.12 73 LEU A O 1
ATOM 589 N N . VAL A 1 74 ? 1.134 18.922 -1.648 1 97.94 74 VAL A N 1
ATOM 590 C CA . VAL A 1 74 ? -0.265 18.531 -1.511 1 97.94 74 VAL A CA 1
ATOM 591 C C . VAL A 1 74 ? -0.745 17.859 -2.797 1 97.94 74 VAL A C 1
ATOM 593 O O . VAL A 1 74 ? -0.604 18.422 -3.887 1 97.94 74 VAL A O 1
ATOM 596 N N . LEU A 1 75 ? -1.248 16.656 -2.688 1 98.06 75 LEU A N 1
ATOM 597 C CA . LEU A 1 75 ? -1.786 15.906 -3.816 1 98.06 75 LEU A CA 1
ATOM 598 C C . LEU A 1 75 ? -3.236 15.5 -3.562 1 98.06 75 LEU A C 1
ATOM 600 O O . LEU A 1 75 ? -3.641 15.32 -2.41 1 98.06 75 LEU A O 1
ATOM 604 N N . SER A 1 76 ? -3.973 15.359 -4.57 1 98.62 76 SER A N 1
ATOM 605 C CA . SER A 1 76 ? -5.289 14.734 -4.523 1 98.62 76 SER A CA 1
ATOM 606 C C . SER A 1 76 ? -5.504 13.812 -5.719 1 98.62 76 SER A C 1
ATOM 608 O O . SER A 1 76 ? -4.875 13.984 -6.762 1 98.62 76 SER A O 1
ATOM 610 N N . GLY A 1 77 ? -6.32 12.836 -5.527 1 98.69 77 GLY A N 1
ATOM 611 C CA . GLY A 1 77 ? -6.645 11.867 -6.566 1 98.69 77 GLY A CA 1
ATOM 612 C C . GLY A 1 77 ? -7.965 11.156 -6.324 1 98.69 77 GLY A C 1
ATOM 613 O O . GLY A 1 77 ? -8.523 11.234 -5.227 1 98.69 77 GLY A O 1
ATOM 614 N N . ARG A 1 78 ? -8.414 10.578 -7.316 1 98.69 78 ARG A N 1
ATOM 615 C CA . ARG A 1 78 ? -9.727 9.938 -7.289 1 98.69 78 ARG A CA 1
ATOM 616 C C . ARG A 1 78 ? -9.625 8.508 -6.762 1 98.69 78 ARG A C 1
ATOM 618 O O . ARG A 1 78 ? -10.594 7.977 -6.215 1 98.69 78 ARG A O 1
ATOM 625 N N . THR A 1 79 ? -8.438 7.859 -6.973 1 98.88 79 THR A N 1
ATOM 626 C CA . THR A 1 79 ? -8.242 6.488 -6.512 1 98.88 79 THR A CA 1
ATOM 627 C C . THR A 1 79 ? -6.895 6.336 -5.812 1 98.88 79 THR A C 1
ATOM 629 O O . THR A 1 79 ? -6 7.164 -5.992 1 98.88 79 THR A O 1
ATOM 632 N N . ALA A 1 80 ? -6.805 5.293 -5.008 1 98.88 80 ALA A N 1
ATOM 633 C CA . ALA A 1 80 ? -5.535 4.926 -4.387 1 98.88 80 ALA A CA 1
ATOM 634 C C . ALA A 1 80 ? -4.461 4.672 -5.441 1 98.88 80 ALA A C 1
ATOM 636 O O . ALA A 1 80 ? -3.314 5.102 -5.285 1 98.88 80 ALA A O 1
ATOM 637 N N . LYS A 1 81 ? -4.824 3.959 -6.523 1 98.75 81 LYS A N 1
ATOM 638 C CA . LYS A 1 81 ? -3.902 3.654 -7.613 1 98.75 81 LYS A CA 1
ATOM 639 C C . LYS A 1 81 ? -3.361 4.934 -8.25 1 98.75 81 LYS A C 1
ATOM 641 O O . LYS A 1 81 ? -2.152 5.07 -8.453 1 98.75 81 LYS A O 1
ATOM 646 N N . GLU A 1 82 ? -4.215 5.84 -8.547 1 98.69 82 GLU A N 1
ATOM 647 C CA . GLU A 1 82 ? -3.814 7.105 -9.148 1 98.69 82 GLU A CA 1
ATOM 648 C C . GLU A 1 82 ? -2.803 7.844 -8.273 1 98.69 82 GLU A C 1
ATOM 650 O O . GLU A 1 82 ? -1.793 8.344 -8.773 1 98.69 82 GLU A O 1
ATOM 655 N N . LEU A 1 83 ? -3.062 7.852 -6.996 1 98.75 83 LEU A N 1
ATOM 656 C CA . LEU A 1 83 ? -2.191 8.578 -6.082 1 98.75 83 LEU A CA 1
ATOM 657 C C . LEU A 1 83 ? -0.854 7.867 -5.918 1 98.75 83 LEU A C 1
ATOM 659 O O . LEU A 1 83 ? 0.192 8.508 -5.816 1 98.75 83 LEU A O 1
ATOM 663 N N . CYS A 1 84 ? -0.868 6.543 -5.898 1 98.44 84 CYS A N 1
ATOM 664 C CA . CYS A 1 84 ? 0.383 5.797 -5.816 1 98.44 84 CYS A CA 1
ATOM 665 C C . CYS A 1 84 ? 1.234 6.02 -7.062 1 98.44 84 CYS A C 1
ATOM 667 O O . CYS A 1 84 ? 2.457 6.152 -6.965 1 98.44 84 CYS A O 1
ATOM 669 N N . ILE A 1 85 ? 0.634 6.055 -8.219 1 98 85 ILE A N 1
ATOM 670 C CA . ILE A 1 85 ? 1.349 6.324 -9.461 1 98 85 ILE A CA 1
ATOM 671 C C . ILE A 1 85 ? 1.992 7.707 -9.398 1 98 85 ILE A C 1
ATOM 673 O O . ILE A 1 85 ? 3.184 7.859 -9.68 1 98 85 ILE A O 1
ATOM 677 N N . GLU A 1 86 ? 1.237 8.688 -8.969 1 97.5 86 GLU A N 1
ATOM 678 C CA . GLU A 1 86 ? 1.73 10.055 -8.859 1 97.5 86 GLU A CA 1
ATOM 679 C C . GLU A 1 86 ? 2.91 10.141 -7.895 1 97.5 86 GLU A C 1
ATOM 681 O O . GLU A 1 86 ? 3.893 10.836 -8.172 1 97.5 86 GLU A O 1
ATOM 686 N N . LEU A 1 87 ? 2.842 9.414 -6.844 1 97.56 87 LEU A N 1
ATOM 687 C CA . LEU A 1 87 ? 3.828 9.531 -5.773 1 97.56 87 LEU A CA 1
ATOM 688 C C . LEU A 1 87 ? 5.094 8.75 -6.113 1 97.56 87 LEU A C 1
ATOM 690 O O . LEU A 1 87 ? 6.203 9.219 -5.855 1 97.56 87 LEU A O 1
ATOM 694 N N . PHE A 1 88 ? 4.941 7.605 -6.754 1 97.5 88 PHE A N 1
ATOM 695 C CA . PHE A 1 88 ? 6.066 6.68 -6.75 1 97.5 88 PHE A CA 1
ATOM 696 C C . PHE A 1 88 ? 6.621 6.496 -8.156 1 97.5 88 PHE A C 1
ATOM 698 O O . PHE A 1 88 ? 7.719 5.965 -8.336 1 97.5 88 PHE A O 1
ATOM 705 N N . GLU A 1 89 ? 5.844 6.887 -9.094 1 95.94 89 GLU A N 1
ATOM 706 C CA . GLU A 1 89 ? 6.332 6.656 -10.453 1 95.94 89 GLU A CA 1
ATOM 707 C C . GLU A 1 89 ? 6.832 7.949 -11.086 1 95.94 89 GLU A C 1
ATOM 709 O O . GLU A 1 89 ? 7.355 7.938 -12.203 1 95.94 89 GLU A O 1
ATOM 714 N N . LYS A 1 90 ? 6.586 9 -10.242 1 89.69 90 LYS A N 1
ATOM 715 C CA . LYS A 1 90 ? 7.145 10.281 -10.656 1 89.69 90 LYS A CA 1
ATOM 716 C C . LYS A 1 90 ? 8.398 10.625 -9.859 1 89.69 90 LYS A C 1
ATOM 718 O O . LYS A 1 90 ? 8.586 10.125 -8.75 1 89.69 90 LYS A O 1
ATOM 723 N N . ASP A 1 91 ? 9.578 10.609 -10.359 1 85.25 91 ASP A N 1
ATOM 724 C CA . ASP A 1 91 ? 10.875 10.867 -9.75 1 85.25 91 ASP A CA 1
ATOM 725 C C . ASP A 1 91 ? 10.758 11.828 -8.57 1 85.25 91 ASP A C 1
ATOM 727 O O . ASP A 1 91 ? 11.234 12.961 -8.633 1 85.25 91 ASP A O 1
ATOM 731 N N . ARG A 1 92 ? 9.984 11.211 -7.387 1 84.12 92 ARG A N 1
ATOM 732 C CA . ARG A 1 92 ? 9.867 12 -6.16 1 84.12 92 ARG A CA 1
ATOM 733 C C . ARG A 1 92 ? 10.68 11.367 -5.035 1 84.12 92 ARG A C 1
ATOM 735 O O . ARG A 1 92 ? 10.781 10.141 -4.941 1 84.12 92 ARG A O 1
ATOM 742 N N . GLN A 1 93 ? 11.461 12.047 -4.312 1 90.81 93 GLN A N 1
ATOM 743 C CA . GLN A 1 93 ? 12.281 11.57 -3.203 1 90.81 93 GLN A CA 1
ATOM 744 C C . GLN A 1 93 ? 11.641 11.898 -1.86 1 90.81 93 GLN A C 1
ATOM 746 O O . GLN A 1 93 ? 12.312 12.375 -0.943 1 90.81 93 GLN A O 1
ATOM 751 N N . LEU A 1 94 ? 10.234 11.5 -1.87 1 96.5 94 LEU A N 1
ATOM 752 C CA . LEU A 1 94 ? 9.484 11.867 -0.672 1 96.5 94 LEU A CA 1
ATOM 753 C C . LEU A 1 94 ? 9.336 10.672 0.259 1 96.5 94 LEU A C 1
ATOM 755 O O . LEU A 1 94 ? 8.938 10.82 1.416 1 96.5 94 LEU A O 1
ATOM 759 N N . VAL A 1 95 ? 9.609 9.516 -0.299 1 97.69 95 VAL A N 1
ATOM 760 C CA . VAL A 1 95 ? 9.555 8.258 0.444 1 97.69 95 VAL A CA 1
ATOM 761 C C . VAL A 1 95 ? 10.844 7.477 0.235 1 97.69 95 VAL A C 1
ATOM 763 O O . VAL A 1 95 ? 11.234 7.203 -0.903 1 97.69 95 VAL A O 1
ATOM 766 N N . THR A 1 96 ? 11.516 7.129 1.334 1 97 96 THR A N 1
ATOM 767 C CA . THR A 1 96 ? 12.836 6.527 1.194 1 97 96 THR A CA 1
ATOM 768 C C . THR A 1 96 ? 12.898 5.188 1.926 1 97 96 THR A C 1
ATOM 770 O O . THR A 1 96 ? 13.977 4.609 2.078 1 97 96 THR A O 1
ATOM 773 N N . MET A 1 97 ? 11.75 4.684 2.389 1 97 97 MET A N 1
ATOM 774 C CA . MET A 1 97 ? 11.656 3.389 3.061 1 97 97 MET A CA 1
ATOM 775 C C . MET A 1 97 ? 10.555 2.531 2.439 1 97 97 MET A C 1
ATOM 777 O O . MET A 1 97 ? 9.453 3.018 2.184 1 97 97 MET A O 1
ATOM 781 N N . PHE A 1 98 ? 10.836 1.268 2.252 1 97.62 98 PHE A N 1
ATOM 782 C CA . PHE A 1 98 ? 9.891 0.37 1.599 1 97.62 98 PHE A CA 1
ATOM 783 C C . PHE A 1 98 ? 8.672 0.133 2.482 1 97.62 98 PHE A C 1
ATOM 785 O O . PHE A 1 98 ? 7.547 0.015 1.981 1 97.62 98 PHE A O 1
ATOM 792 N N . ASP A 1 99 ? 8.945 0.038 3.748 1 97.81 99 ASP A N 1
ATOM 793 C CA . ASP A 1 99 ? 7.812 -0.155 4.652 1 97.81 99 ASP A CA 1
ATOM 794 C C . ASP A 1 99 ? 6.887 1.059 4.637 1 97.81 99 ASP A C 1
ATOM 796 O O . ASP A 1 99 ? 5.664 0.915 4.73 1 97.81 99 ASP A O 1
ATOM 800 N N . HIS A 1 100 ? 7.43 2.238 4.492 1 98.38 100 HIS A N 1
ATOM 801 C CA . HIS A 1 100 ? 6.613 3.441 4.379 1 98.38 100 HIS A CA 1
ATOM 802 C C . HIS A 1 100 ? 5.809 3.445 3.084 1 98.38 100 HIS A C 1
ATOM 804 O O . HIS A 1 100 ? 4.629 3.801 3.08 1 98.38 100 HIS A O 1
ATOM 810 N N . ALA A 1 101 ? 6.434 3.049 2.029 1 98.44 101 ALA A N 1
ATOM 811 C CA . ALA A 1 101 ? 5.719 2.959 0.757 1 98.44 101 ALA A CA 1
ATOM 812 C C . ALA A 1 101 ? 4.535 2.004 0.858 1 98.44 101 ALA A C 1
ATOM 814 O O . ALA A 1 101 ? 3.432 2.322 0.404 1 98.44 101 ALA A O 1
ATOM 815 N N . ALA A 1 102 ? 4.742 0.845 1.442 1 98.69 102 ALA A N 1
ATOM 816 C CA . ALA A 1 102 ? 3.68 -0.141 1.619 1 98.69 102 ALA A CA 1
ATOM 817 C C . ALA A 1 102 ? 2.57 0.402 2.518 1 98.69 102 ALA A C 1
ATOM 819 O O . ALA A 1 102 ? 1.386 0.183 2.252 1 98.69 102 ALA A O 1
ATOM 820 N N . TYR A 1 103 ? 3.02 1.072 3.537 1 98.81 103 TYR A N 1
ATOM 821 C CA . TYR A 1 103 ? 2.064 1.703 4.441 1 98.81 103 TYR A CA 1
ATOM 822 C C . TYR A 1 103 ? 1.173 2.686 3.693 1 98.81 103 TYR A C 1
ATOM 824 O O . TYR A 1 103 ? -0.047 2.691 3.877 1 98.81 103 TYR A O 1
ATOM 832 N N . LEU A 1 104 ? 1.799 3.512 2.92 1 98.88 104 LEU A N 1
ATOM 833 C CA . LEU A 1 104 ? 1.026 4.492 2.164 1 98.88 104 LEU A CA 1
ATOM 834 C C . LEU A 1 104 ? 0.073 3.801 1.194 1 98.88 104 LEU A C 1
ATOM 836 O O . LEU A 1 104 ? -1.076 4.223 1.041 1 98.88 104 LEU A O 1
ATOM 840 N N . GLY A 1 105 ? 0.497 2.752 0.523 1 98.88 105 GLY A N 1
ATOM 841 C CA . GLY A 1 105 ? -0.404 1.976 -0.315 1 98.88 105 GLY A CA 1
ATOM 842 C C . GLY A 1 105 ? -1.624 1.469 0.429 1 98.88 105 GLY A C 1
ATOM 843 O O . GLY A 1 105 ? -2.752 1.611 -0.047 1 98.88 105 GLY A O 1
ATOM 844 N N . ARG A 1 106 ? -1.402 0.894 1.6 1 98.88 106 ARG A N 1
ATOM 845 C CA . ARG A 1 106 ? -2.494 0.371 2.414 1 98.88 106 ARG A CA 1
ATOM 846 C C . ARG A 1 106 ? -3.465 1.479 2.805 1 98.88 106 ARG A C 1
ATOM 848 O O . ARG A 1 106 ? -4.68 1.33 2.654 1 98.88 106 ARG A O 1
ATOM 855 N N . GLU A 1 107 ? -2.938 2.58 3.227 1 98.88 107 GLU A N 1
ATOM 856 C CA . GLU A 1 107 ? -3.775 3.664 3.734 1 98.88 107 GLU A CA 1
ATOM 857 C C . GLU A 1 107 ? -4.566 4.32 2.607 1 98.88 107 GLU A C 1
ATOM 859 O O . GLU A 1 107 ? -5.734 4.676 2.787 1 98.88 107 GLU A O 1
ATOM 864 N N . LEU A 1 108 ? -3.924 4.492 1.506 1 98.94 108 LEU A N 1
ATOM 865 C CA . LEU A 1 108 ? -4.637 5.07 0.372 1 98.94 108 LEU A CA 1
ATOM 866 C C . LEU A 1 108 ? -5.777 4.16 -0.073 1 98.94 108 LEU A C 1
ATOM 868 O O . LEU A 1 108 ? -6.863 4.641 -0.417 1 98.94 108 LEU A O 1
ATOM 872 N N . MET A 1 109 ? -5.574 2.84 -0.041 1 98.88 109 MET A N 1
ATOM 873 C CA . MET A 1 109 ? -6.641 1.907 -0.397 1 98.88 109 MET A CA 1
ATOM 874 C C . MET A 1 109 ? -7.766 1.95 0.63 1 98.88 109 MET A C 1
ATOM 876 O O . MET A 1 109 ? -8.945 1.905 0.269 1 98.88 109 MET A O 1
ATOM 880 N N . ARG A 1 110 ? -7.395 2.039 1.929 1 98.69 110 ARG A N 1
ATOM 881 C CA . ARG A 1 110 ? -8.406 2.188 2.975 1 98.69 110 ARG A CA 1
ATOM 882 C C . ARG A 1 110 ? -9.211 3.465 2.779 1 98.69 110 ARG A C 1
ATOM 884 O O . ARG A 1 110 ? -10.43 3.465 2.939 1 98.69 110 ARG A O 1
ATOM 891 N N . ALA A 1 111 ? -8.516 4.543 2.445 1 98.88 111 ALA A N 1
ATOM 892 C CA . ALA A 1 111 ? -9.188 5.812 2.197 1 98.88 111 ALA A CA 1
ATOM 893 C C . ALA A 1 111 ? -10.188 5.691 1.047 1 98.88 111 ALA A C 1
ATOM 895 O O . ALA A 1 111 ? -11.312 6.188 1.136 1 98.88 111 ALA A O 1
ATOM 896 N N . GLN A 1 112 ? -9.773 5.043 0.003 1 98.81 112 GLN A N 1
ATOM 897 C CA . GLN A 1 112 ? -10.664 4.859 -1.138 1 98.81 112 GLN A CA 1
ATOM 898 C C . GLN A 1 112 ? -11.898 4.055 -0.747 1 98.81 112 GLN A C 1
ATOM 900 O O . GLN A 1 112 ? -13.016 4.383 -1.155 1 98.81 112 GLN A O 1
ATOM 905 N N . PHE A 1 113 ? -11.695 3.02 -0.002 1 98 113 PHE A N 1
ATOM 906 C CA . PHE A 1 113 ? -12.82 2.213 0.456 1 98 113 PHE A CA 1
ATOM 907 C C . PHE A 1 113 ? -13.805 3.062 1.255 1 98 113 PHE A C 1
ATOM 909 O O . PHE A 1 113 ? -15.016 2.967 1.058 1 98 113 PHE A O 1
ATOM 916 N N . CYS A 1 114 ? -13.281 3.807 2.162 1 98.12 114 CYS A N 1
ATOM 917 C CA . CYS A 1 114 ? -14.133 4.664 2.984 1 98.12 114 CYS A CA 1
ATOM 918 C C . CYS A 1 114 ? -14.906 5.648 2.121 1 98.12 114 CYS A C 1
ATOM 920 O O . CYS A 1 114 ? -16.094 5.902 2.369 1 98.12 114 CYS A O 1
ATOM 922 N N . LEU A 1 115 ? -14.227 6.211 1.157 1 98.12 115 LEU A N 1
ATOM 923 C CA . LEU A 1 115 ? -14.883 7.121 0.224 1 98.12 115 LEU A CA 1
ATOM 924 C C . LEU A 1 115 ? -16.016 6.422 -0.511 1 98.12 115 LEU A C 1
ATOM 926 O O . LEU A 1 115 ? -17.125 6.949 -0.595 1 98.12 115 LEU A O 1
ATOM 930 N N . ASP A 1 116 ? -15.797 5.234 -0.964 1 97.25 116 ASP A N 1
ATOM 931 C CA . ASP A 1 116 ? -16.766 4.453 -1.719 1 97.25 116 ASP A CA 1
ATOM 932 C C . ASP A 1 116 ? -17.984 4.113 -0.857 1 97.25 116 AS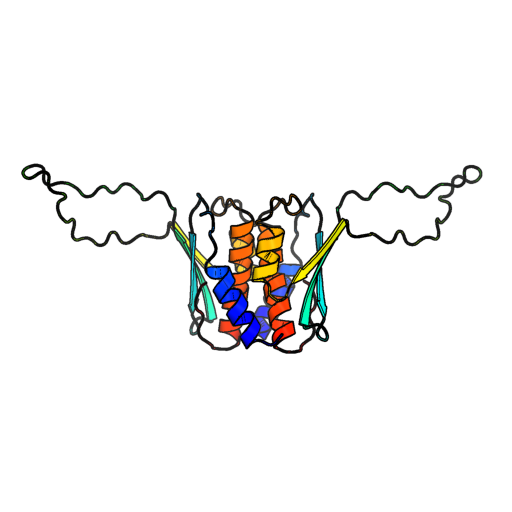P A C 1
ATOM 934 O O . ASP A 1 116 ? -19.125 4.102 -1.345 1 97.25 116 ASP A O 1
ATOM 938 N N . GLU A 1 117 ? -17.688 3.822 0.406 1 96.19 117 GLU A N 1
ATOM 939 C CA . GLU A 1 117 ? -18.734 3.336 1.297 1 96.19 117 GLU A CA 1
ATOM 940 C C . GLU A 1 117 ? -19.406 4.488 2.037 1 96.19 117 GLU A C 1
ATOM 942 O O . GLU A 1 117 ? -20.406 4.289 2.732 1 96.19 117 GLU A O 1
ATOM 947 N N . GLY A 1 118 ? -18.906 5.652 1.938 1 96.31 118 GLY A N 1
ATOM 948 C CA . GLY A 1 118 ? -19.484 6.816 2.602 1 96.31 118 GLY A CA 1
ATOM 949 C C . GLY A 1 118 ? -19.312 6.785 4.109 1 96.31 118 GLY A C 1
ATOM 950 O O . GLY A 1 118 ? -20.219 7.164 4.852 1 96.31 118 GLY A O 1
ATOM 951 N N . ILE A 1 119 ? -18.141 6.234 4.578 1 97.31 119 ILE A N 1
ATOM 952 C CA . ILE A 1 119 ? -17.875 6.168 6.012 1 97.31 119 ILE A CA 1
ATOM 953 C C . ILE A 1 119 ? -16.625 6.973 6.34 1 97.31 119 ILE A C 1
ATOM 955 O O . ILE A 1 119 ? -15.867 7.348 5.441 1 97.31 119 ILE A O 1
ATOM 959 N N . GLU A 1 120 ? -16.438 7.246 7.594 1 97.81 120 GLU A N 1
ATOM 960 C CA . GLU A 1 120 ? -15.305 8.055 8.062 1 97.81 120 GLU A CA 1
ATOM 961 C C . GLU A 1 120 ? -13.984 7.316 7.867 1 97.81 120 GLU A C 1
ATOM 963 O O . GLU A 1 120 ? -13.906 6.105 8.086 1 97.81 120 GLU A O 1
ATOM 968 N N . TYR A 1 121 ? -13.07 8.055 7.488 1 98.62 121 TYR A N 1
ATOM 969 C CA . TYR A 1 121 ? -11.703 7.555 7.395 1 98.62 121 TYR A CA 1
ATOM 970 C C . TYR A 1 121 ? -10.828 8.164 8.477 1 98.62 121 TYR A C 1
ATOM 972 O O . TYR A 1 121 ? -10.766 9.391 8.617 1 98.62 121 TYR A O 1
ATOM 980 N N . ILE A 1 122 ? -10.141 7.277 9.219 1 97.81 122 ILE A N 1
ATOM 981 C CA . ILE A 1 122 ? -9.164 7.684 10.219 1 97.81 122 ILE A CA 1
ATOM 982 C C . ILE A 1 122 ? -7.812 7.039 9.914 1 97.81 122 ILE A C 1
ATOM 984 O O . ILE A 1 122 ? -7.684 5.812 9.938 1 97.81 122 ILE A O 1
ATOM 988 N N . GLN A 1 123 ? -6.84 7.891 9.664 1 98.12 123 GLN A N 1
ATOM 989 C CA . GLN A 1 123 ? -5.516 7.387 9.32 1 98.12 123 GLN A CA 1
ATOM 990 C C . GLN A 1 123 ? -4.871 6.68 10.508 1 98.12 123 GLN A C 1
ATOM 992 O O . GLN A 1 123 ? -4.969 7.148 11.648 1 98.12 123 GLN A O 1
ATOM 997 N N . ASP A 1 124 ? -4.219 5.578 10.164 1 95 124 ASP A N 1
ATOM 998 C CA . ASP A 1 124 ? -3.529 4.805 11.188 1 95 124 ASP A CA 1
ATOM 999 C C . ASP A 1 124 ? -2.232 5.492 11.609 1 95 124 ASP A C 1
ATOM 1001 O O . ASP A 1 124 ? -1.469 5.965 10.766 1 95 124 ASP A O 1
ATOM 1005 N N . MET B 1 1 ? -17.344 11.547 -8.328 1 87.62 1 MET B N 1
ATOM 1006 C CA . MET B 1 1 ? -16.984 10.328 -9.039 1 87.62 1 MET B CA 1
ATOM 1007 C C . MET B 1 1 ? -17.422 9.094 -8.266 1 87.62 1 MET B C 1
ATOM 1009 O O . MET B 1 1 ? -17.094 8.953 -7.086 1 87.62 1 MET B O 1
ATOM 1013 N N . GLY B 1 2 ? -18.234 8.289 -8.891 1 90.81 2 GLY B N 1
ATOM 1014 C CA . GLY B 1 2 ? -18.75 7.117 -8.211 1 90.81 2 GLY B CA 1
ATOM 1015 C C . GLY B 1 2 ? -17.844 5.914 -8.312 1 90.81 2 GLY B C 1
ATOM 1016 O O . GLY B 1 2 ? -16.781 5.98 -8.938 1 90.81 2 GLY B O 1
ATOM 1017 N N . LYS B 1 3 ? -18.188 4.898 -7.699 1 92.88 3 LYS B N 1
ATOM 1018 C CA . LYS B 1 3 ? -17.406 3.676 -7.629 1 92.88 3 LYS B CA 1
ATOM 1019 C C . LYS B 1 3 ? -17.141 3.105 -9.016 1 92.88 3 LYS B C 1
ATOM 1021 O O . LYS B 1 3 ? -16.031 2.664 -9.32 1 92.88 3 LYS B O 1
ATOM 1026 N N . ALA B 1 4 ? -18.141 3.09 -9.898 1 94.62 4 ALA B N 1
ATOM 1027 C CA . ALA B 1 4 ? -18 2.559 -11.25 1 94.62 4 ALA B CA 1
ATOM 1028 C C . ALA B 1 4 ? -16.984 3.369 -12.062 1 94.62 4 ALA B C 1
ATOM 1030 O O . ALA B 1 4 ? -16.203 2.807 -12.828 1 94.62 4 ALA B O 1
ATOM 1031 N N . GLU B 1 5 ? -17.016 4.641 -11.914 1 97.25 5 GLU B N 1
ATOM 1032 C CA . GLU B 1 5 ? -16.078 5.52 -12.602 1 97.25 5 GLU B CA 1
ATOM 1033 C C . GLU B 1 5 ? -14.656 5.309 -12.102 1 97.25 5 GLU B C 1
ATOM 1035 O O . GLU B 1 5 ? -13.703 5.352 -12.883 1 97.25 5 GLU B O 1
ATOM 1040 N N . ARG B 1 6 ? -14.477 5.07 -10.82 1 97.5 6 ARG B N 1
ATOM 1041 C CA . ARG B 1 6 ? -13.172 4.789 -10.242 1 97.5 6 ARG B CA 1
ATOM 1042 C C . ARG B 1 6 ? -12.602 3.482 -10.789 1 97.5 6 ARG B C 1
ATOM 1044 O O . ARG B 1 6 ? -11.414 3.398 -11.102 1 97.5 6 ARG B O 1
ATOM 1051 N N . THR B 1 7 ? -13.484 2.529 -10.867 1 96.62 7 THR B N 1
ATOM 1052 C CA . THR B 1 7 ? -13.055 1.248 -11.414 1 96.62 7 THR B CA 1
ATOM 1053 C C . THR B 1 7 ? -12.594 1.405 -12.867 1 96.62 7 THR B C 1
ATOM 1055 O O . THR B 1 7 ? -11.578 0.834 -13.266 1 96.62 7 THR B O 1
ATOM 1058 N N . ALA B 1 8 ? -13.344 2.139 -13.633 1 97.81 8 ALA B N 1
ATOM 1059 C CA . ALA B 1 8 ? -12.977 2.389 -15.023 1 97.81 8 ALA B CA 1
ATOM 1060 C C . ALA B 1 8 ? -11.633 3.102 -15.125 1 97.81 8 ALA B C 1
ATOM 1062 O O . ALA B 1 8 ? -10.805 2.768 -15.977 1 97.81 8 ALA B O 1
ATOM 1063 N N . LEU B 1 9 ? -11.414 4.082 -14.312 1 98.19 9 LEU B N 1
ATOM 1064 C CA . LEU B 1 9 ? -10.141 4.793 -14.273 1 98.19 9 LEU B CA 1
ATOM 1065 C C . LEU B 1 9 ? -9 3.846 -13.922 1 98.19 9 LEU B C 1
ATOM 1067 O O . LEU B 1 9 ? -7.957 3.852 -14.586 1 98.19 9 LEU B O 1
ATOM 1071 N N . ASP B 1 10 ? -9.188 3.055 -12.898 1 98 10 ASP B N 1
ATOM 1072 C CA . ASP B 1 10 ? -8.156 2.111 -12.469 1 98 10 ASP B CA 1
ATOM 1073 C C . ASP B 1 10 ? -7.836 1.11 -13.578 1 98 10 ASP B C 1
ATOM 1075 O O . ASP B 1 10 ? -6.68 0.722 -13.75 1 98 10 ASP B O 1
ATOM 1079 N N . ASN B 1 11 ? -8.898 0.635 -14.281 1 97.62 11 ASN B N 1
ATOM 1080 C CA . ASN B 1 11 ? -8.68 -0.262 -15.406 1 97.62 11 ASN B CA 1
ATOM 1081 C C . ASN B 1 11 ? -7.801 0.383 -16.469 1 97.62 11 ASN B C 1
ATOM 1083 O O . ASN B 1 11 ? -6.922 -0.269 -17.031 1 97.62 11 ASN B O 1
ATOM 1087 N N . LYS B 1 12 ? -8.047 1.631 -16.75 1 98.06 12 LYS B N 1
ATOM 1088 C CA . LYS B 1 12 ? -7.219 2.369 -17.703 1 98.06 12 LYS B CA 1
ATOM 1089 C C . LYS B 1 12 ? -5.781 2.486 -17.219 1 98.06 12 LYS B C 1
ATOM 1091 O O . LYS B 1 12 ? -4.836 2.258 -17.969 1 98.06 12 LYS B O 1
ATOM 1096 N N . LEU B 1 13 ? -5.602 2.814 -15.945 1 98.06 13 LEU B N 1
ATOM 1097 C CA . LEU B 1 13 ? -4.277 2.994 -15.359 1 98.06 13 LEU B CA 1
ATOM 1098 C C . LEU B 1 13 ? -3.514 1.676 -15.328 1 98.06 13 LEU B C 1
ATOM 1100 O O . LEU B 1 13 ? -2.281 1.667 -15.344 1 98.06 13 LEU B O 1
ATOM 1104 N N . SER B 1 14 ? -4.203 0.525 -15.289 1 97.5 14 SER B N 1
ATOM 1105 C CA . SER B 1 14 ? -3.58 -0.793 -15.258 1 97.5 14 SER B CA 1
ATOM 1106 C C . SER B 1 14 ? -2.895 -1.115 -16.578 1 97.5 14 SER B C 1
ATOM 1108 O O . SER B 1 14 ? -2.092 -2.047 -16.656 1 97.5 14 SER B O 1
ATOM 1110 N N . GLN B 1 15 ? -3.256 -0.397 -17.578 1 96.44 15 GLN B N 1
ATOM 1111 C CA . GLN B 1 15 ? -2.723 -0.669 -18.906 1 96.44 15 GLN B CA 1
ATOM 1112 C C . GLN B 1 15 ? -1.416 0.082 -19.141 1 96.44 15 GLN B C 1
ATOM 1114 O O . GLN B 1 15 ? -0.764 -0.104 -20.172 1 96.44 15 GLN B O 1
ATOM 1119 N N . ARG B 1 16 ? -0.976 0.803 -18.219 1 96.44 16 ARG B N 1
ATOM 1120 C CA . ARG B 1 16 ? 0.236 1.602 -18.375 1 96.44 16 ARG B CA 1
ATOM 1121 C C . ARG B 1 16 ? 1.48 0.721 -18.344 1 96.44 16 ARG B C 1
ATOM 1123 O O . ARG B 1 16 ? 1.428 -0.42 -17.875 1 96.44 16 ARG B O 1
ATOM 1130 N N . PHE B 1 17 ? 2.578 1.31 -18.828 1 94.19 17 PHE B N 1
ATOM 1131 C CA . PHE B 1 17 ? 3.861 0.627 -18.719 1 94.19 17 PHE B CA 1
ATOM 1132 C C . PHE B 1 17 ? 4.344 0.607 -17.281 1 94.19 17 PHE B C 1
ATOM 1134 O O . PHE B 1 17 ? 4.289 1.625 -16.578 1 94.19 17 PHE B O 1
ATOM 1141 N N . ILE B 1 18 ? 4.738 -0.535 -16.781 1 92.44 18 ILE B N 1
ATOM 1142 C CA . ILE B 1 18 ? 5.281 -0.684 -15.445 1 92.44 18 ILE B CA 1
ATOM 1143 C C . ILE B 1 18 ? 6.637 -1.384 -15.508 1 92.44 18 ILE B C 1
ATOM 1145 O O . ILE B 1 18 ? 6.793 -2.381 -16.219 1 92.44 18 ILE B O 1
ATOM 1149 N N . HIS B 1 19 ? 7.594 -0.818 -14.797 1 92.38 19 HIS B N 1
ATOM 1150 C CA . HIS B 1 19 ? 8.875 -1.496 -14.664 1 92.38 19 HIS B CA 1
ATOM 1151 C C . HIS B 1 19 ? 8.781 -2.662 -13.68 1 92.38 19 HIS B C 1
ATOM 1153 O O . HIS B 1 19 ? 8.32 -2.492 -12.555 1 92.38 19 HIS B O 1
ATOM 1159 N N . LEU B 1 20 ? 9.32 -3.734 -14.125 1 92.44 20 LEU B N 1
ATOM 1160 C CA . LEU B 1 20 ? 9.328 -4.906 -13.258 1 92.44 20 LEU B CA 1
ATOM 1161 C C . LEU B 1 20 ? 10.375 -4.766 -12.156 1 92.44 20 LEU B C 1
ATOM 1163 O O . LEU B 1 20 ? 11.477 -4.273 -12.406 1 92.44 20 LEU B O 1
ATOM 1167 N N . ASP B 1 21 ? 10 -5.145 -11.016 1 96.94 21 ASP B N 1
ATOM 1168 C CA . ASP B 1 21 ? 10.969 -5.234 -9.938 1 96.94 21 ASP B CA 1
ATOM 1169 C C . ASP B 1 21 ? 11.992 -6.34 -10.203 1 96.94 21 ASP B C 1
ATOM 1171 O O . ASP B 1 21 ? 11.617 -7.508 -10.367 1 96.94 21 ASP B O 1
ATOM 1175 N N . PRO B 1 22 ? 13.242 -5.988 -10.25 1 95.88 22 PRO B N 1
ATOM 1176 C CA . PRO B 1 22 ? 14.242 -7.012 -10.547 1 95.88 22 PRO B CA 1
ATOM 1177 C C . PRO B 1 22 ? 14.273 -8.133 -9.516 1 95.88 22 PRO B C 1
ATOM 1179 O O . PRO B 1 22 ? 14.695 -9.25 -9.82 1 95.88 22 PRO B O 1
ATOM 1182 N N . ALA B 1 23 ? 13.727 -7.848 -8.383 1 96.06 23 ALA B N 1
ATOM 1183 C CA . ALA B 1 23 ? 13.766 -8.836 -7.312 1 96.06 23 ALA B CA 1
ATOM 1184 C C . ALA B 1 23 ? 12.688 -9.898 -7.504 1 96.06 23 ALA B C 1
ATOM 1186 O O . ALA B 1 23 ? 12.734 -10.961 -6.883 1 96.06 23 ALA B O 1
ATOM 1187 N N . GLY B 1 24 ? 11.656 -9.602 -8.281 1 96.62 24 GLY B N 1
ATOM 1188 C CA . GLY B 1 24 ? 10.617 -10.578 -8.523 1 96.62 24 GLY B CA 1
ATOM 1189 C C . GLY B 1 24 ? 9.219 -10.008 -8.391 1 96.62 24 GLY B C 1
ATOM 1190 O O . GLY B 1 24 ? 9.031 -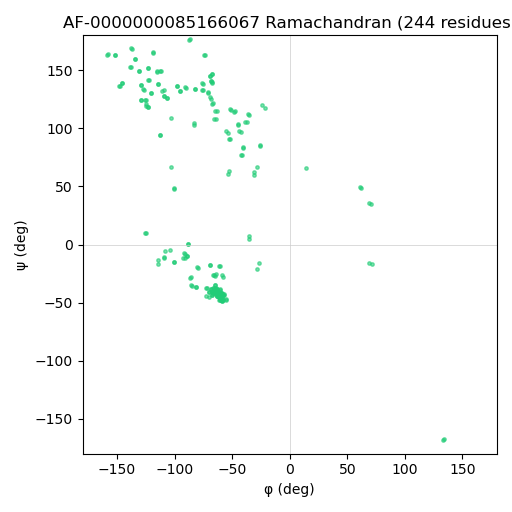8.789 -8.422 1 96.62 24 GLY B O 1
ATOM 1191 N N . TYR B 1 25 ? 8.258 -10.938 -8.352 1 97.06 25 TYR B N 1
ATOM 1192 C CA . TYR B 1 25 ? 6.855 -10.539 -8.25 1 97.06 25 TYR B CA 1
ATOM 1193 C C . TYR B 1 25 ? 6.109 -11.43 -7.262 1 97.06 25 TYR B C 1
ATOM 1195 O O . TYR B 1 25 ? 6.652 -12.422 -6.777 1 97.06 25 TYR B O 1
ATOM 1203 N N . PHE B 1 26 ? 4.922 -10.977 -6.961 1 98.25 26 PHE B N 1
ATO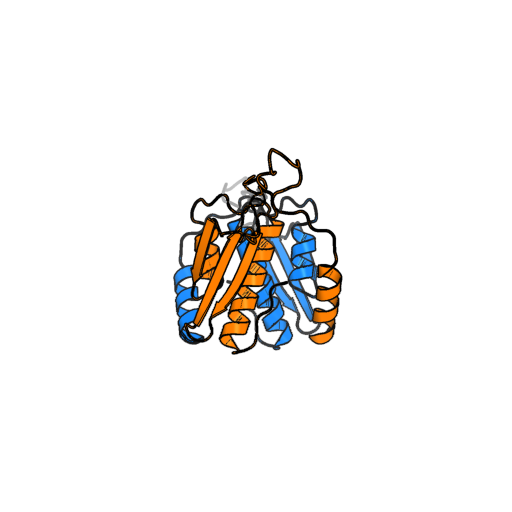M 1204 C CA . PHE B 1 26 ? 4.109 -11.695 -5.984 1 98.25 26 PHE B CA 1
ATOM 1205 C C . PHE B 1 26 ? 2.768 -12.094 -6.582 1 98.25 26 PHE B C 1
ATOM 1207 O O . PHE B 1 26 ? 2.166 -11.32 -7.336 1 98.25 26 PHE B O 1
ATOM 1214 N N . ILE B 1 27 ? 2.336 -13.258 -6.215 1 98.38 27 ILE B N 1
ATOM 1215 C CA . ILE B 1 27 ? 0.951 -13.672 -6.414 1 98.38 27 ILE B CA 1
ATOM 1216 C C . ILE B 1 27 ? 0.209 -13.664 -5.078 1 98.38 27 ILE B C 1
ATOM 1218 O O . ILE B 1 27 ? 0.662 -14.273 -4.105 1 98.38 27 ILE B O 1
ATOM 1222 N N . ILE B 1 28 ? -0.897 -12.953 -5.066 1 98.88 28 ILE B N 1
ATOM 1223 C CA . ILE B 1 28 ? -1.695 -12.812 -3.855 1 98.88 28 ILE B CA 1
ATOM 1224 C C . ILE B 1 28 ? -3.055 -13.477 -4.051 1 98.88 28 ILE B C 1
ATOM 1226 O O . ILE B 1 28 ? -3.676 -13.344 -5.109 1 98.88 28 ILE B O 1
ATOM 1230 N N . TYR B 1 29 ? -3.529 -14.164 -3.092 1 98.75 29 TYR B N 1
ATOM 1231 C CA . TYR B 1 29 ? -4.875 -14.727 -3.115 1 98.75 29 TYR B CA 1
ATOM 1232 C C . TYR B 1 29 ? -5.434 -14.867 -1.705 1 98.75 29 TYR B C 1
ATOM 1234 O O . TYR B 1 29 ? -4.699 -14.719 -0.724 1 98.75 29 TYR B O 1
ATOM 1242 N N . ILE B 1 30 ? -6.727 -15.031 -1.588 1 98.75 30 ILE B N 1
ATOM 1243 C CA . ILE B 1 30 ? -7.34 -15.156 -0.272 1 98.75 30 ILE B CA 1
ATOM 1244 C C . ILE B 1 30 ? -7.887 -16.578 -0.093 1 98.75 30 ILE B C 1
ATOM 1246 O O . ILE B 1 30 ? -8.219 -17.25 -1.071 1 98.75 30 ILE B O 1
ATOM 1250 N N . ASP B 1 31 ? -7.914 -17.094 1.091 1 98.5 31 ASP B N 1
ATOM 1251 C CA . ASP B 1 31 ? -8.531 -18.344 1.529 1 98.5 31 ASP B CA 1
ATOM 1252 C C . ASP B 1 31 ? -9.711 -18.078 2.467 1 98.5 31 ASP B C 1
ATOM 1254 O O . ASP B 1 31 ? -9.523 -17.953 3.68 1 98.5 31 ASP B O 1
ATOM 1258 N N . PRO B 1 32 ? -10.914 -18.016 1.957 1 97.38 32 PRO B N 1
ATOM 1259 C CA . PRO B 1 32 ? -12.07 -17.672 2.789 1 97.38 32 PRO B CA 1
ATOM 1260 C C . PRO B 1 32 ? -12.344 -18.719 3.869 1 97.38 32 PRO B C 1
ATOM 1262 O O . PRO B 1 32 ? -12.875 -18.391 4.934 1 97.38 32 PRO B O 1
ATOM 1265 N N . GLU B 1 33 ? -11.977 -19.906 3.635 1 97.38 33 GLU B N 1
ATOM 1266 C CA . GLU B 1 33 ? -12.211 -20.953 4.621 1 97.38 33 GLU B CA 1
ATOM 1267 C C . GLU B 1 33 ? -11.32 -20.781 5.844 1 97.38 33 GLU B C 1
ATOM 1269 O O . GLU B 1 33 ? -11.789 -20.844 6.98 1 97.38 33 GLU B O 1
ATOM 1274 N N . GLN B 1 34 ? -10.031 -20.5 5.57 1 97.75 34 GLN B N 1
ATOM 1275 C CA . GLN B 1 34 ? -9.094 -20.328 6.668 1 97.75 34 GLN B CA 1
ATOM 1276 C C . GLN B 1 34 ? -9.055 -18.875 7.137 1 97.75 34 GLN B C 1
ATOM 1278 O O . GLN B 1 34 ? -8.445 -18.562 8.164 1 97.75 34 GLN B O 1
ATOM 1283 N N . GLN B 1 35 ? -9.695 -18.016 6.363 1 98.12 35 GLN B N 1
ATOM 1284 C CA . GLN B 1 35 ? -9.727 -16.578 6.676 1 98.12 35 GLN B CA 1
ATOM 1285 C C . GLN B 1 35 ? -8.32 -15.992 6.684 1 98.12 35 GLN B C 1
ATOM 1287 O O . GLN B 1 35 ? -7.938 -15.297 7.625 1 98.12 35 GLN B O 1
ATOM 1292 N N . LEU B 1 36 ? -7.586 -16.312 5.59 1 98.75 36 LEU B N 1
ATOM 1293 C CA . LEU B 1 36 ? -6.211 -15.852 5.461 1 98.75 36 LEU B CA 1
ATOM 1294 C C . LEU B 1 36 ? -5.977 -15.219 4.09 1 98.75 36 LEU B C 1
ATOM 1296 O O . LEU B 1 36 ? -6.637 -15.578 3.115 1 98.75 36 LEU B O 1
ATOM 1300 N N . ILE B 1 37 ? -5.07 -14.258 4.082 1 98.88 37 ILE B N 1
ATOM 1301 C CA . ILE B 1 37 ? -4.461 -13.758 2.854 1 98.88 37 ILE B CA 1
ATOM 1302 C C . ILE B 1 37 ? -3.137 -14.469 2.607 1 98.88 37 ILE B C 1
ATOM 1304 O O . ILE B 1 37 ? -2.322 -14.617 3.521 1 98.88 37 ILE B O 1
ATOM 1308 N N . TRP B 1 38 ? -2.967 -14.922 1.394 1 98.88 38 TRP B N 1
ATOM 1309 C CA . TRP B 1 38 ? -1.741 -15.609 1.001 1 98.88 38 TRP B CA 1
ATOM 1310 C C . TRP B 1 38 ? -0.98 -14.812 -0.051 1 98.88 38 TRP B C 1
ATOM 1312 O O . TRP B 1 38 ? -1.586 -14.117 -0.873 1 98.88 38 TRP B O 1
ATOM 1322 N N . MET B 1 39 ? 0.386 -14.969 0.01 1 98.69 39 MET B N 1
ATOM 1323 C CA . MET B 1 39 ? 1.211 -14.375 -1.038 1 98.69 39 MET B CA 1
ATOM 1324 C C . MET B 1 39 ? 2.428 -15.242 -1.331 1 98.69 39 MET B C 1
ATOM 1326 O O . MET B 1 39 ? 3.051 -15.773 -0.411 1 98.69 39 MET B O 1
ATOM 1330 N N . LYS B 1 40 ? 2.773 -15.391 -2.592 1 98.25 40 LYS B N 1
ATOM 1331 C CA . LYS B 1 40 ? 3.912 -16.156 -3.092 1 98.25 40 LYS B CA 1
ATOM 1332 C C . LYS B 1 40 ? 4.867 -15.266 -3.881 1 98.25 40 LYS B C 1
ATOM 1334 O O . LYS B 1 40 ? 4.441 -14.508 -4.754 1 98.25 40 LYS B O 1
ATOM 1339 N N . HIS B 1 41 ? 6.109 -15.312 -3.602 1 98 41 HIS B N 1
ATOM 1340 C CA . HIS B 1 41 ? 7.121 -14.562 -4.328 1 98 41 HIS B CA 1
ATOM 1341 C C . HIS B 1 41 ? 7.805 -15.43 -5.379 1 98 41 HIS B C 1
ATOM 1343 O O . HIS B 1 41 ? 8.18 -16.578 -5.102 1 98 41 HIS B O 1
ATOM 1349 N N . TYR B 1 42 ? 8 -14.852 -6.59 1 95.25 42 TYR B N 1
ATOM 1350 C CA . TYR B 1 42 ? 8.711 -15.484 -7.699 1 95.25 42 TYR B CA 1
ATOM 1351 C C . TYR B 1 42 ? 9.852 -14.602 -8.195 1 95.25 42 TYR B C 1
ATOM 1353 O O . TYR B 1 42 ? 9.625 -13.461 -8.602 1 95.25 42 TYR B O 1
ATOM 1361 N N . PRO B 1 43 ? 11.086 -15.156 -8.133 1 92.81 43 PRO B N 1
ATOM 1362 C CA . PRO B 1 43 ? 12.188 -14.383 -8.719 1 92.81 43 PRO B CA 1
ATOM 1363 C C . PRO B 1 43 ? 12.102 -14.297 -10.242 1 92.81 43 PRO B C 1
ATOM 1365 O O . PRO B 1 43 ? 11.555 -15.195 -10.883 1 92.81 43 PRO B O 1
ATOM 1368 N N . ASN B 1 44 ? 12.547 -13.094 -10.828 1 87.88 44 ASN B N 1
ATOM 1369 C CA . ASN B 1 44 ? 12.523 -12.945 -12.281 1 87.88 44 ASN B CA 1
ATOM 1370 C C . ASN B 1 44 ? 13.523 -13.875 -12.953 1 87.88 44 ASN B C 1
ATOM 1372 O O . ASN B 1 44 ? 13.352 -14.234 -14.117 1 87.88 44 ASN B O 1
ATOM 1376 N N . ASP B 1 45 ? 14.789 -14 -12.406 1 73.31 45 ASP B N 1
ATOM 1377 C CA . ASP B 1 45 ? 15.773 -14.852 -13.07 1 73.31 45 ASP B CA 1
ATOM 1378 C C . ASP B 1 45 ? 15.227 -16.25 -13.297 1 73.31 45 ASP B C 1
ATOM 1380 O O . ASP B 1 45 ? 14.547 -16.812 -12.43 1 73.31 45 ASP B O 1
ATOM 1384 N N . ILE B 1 46 ? 14.781 -16.266 -14.453 1 58.28 46 ILE B N 1
ATOM 1385 C CA . ILE B 1 46 ? 14.336 -17.594 -14.844 1 58.28 46 ILE B CA 1
ATOM 1386 C C . ILE B 1 46 ? 15.445 -18.609 -14.594 1 58.28 46 ILE B C 1
ATOM 1388 O O . ILE B 1 46 ? 16.609 -18.359 -14.906 1 58.28 46 ILE B O 1
ATOM 1392 N N . ASN B 1 47 ? 15.484 -19.172 -13.5 1 52.47 47 ASN B N 1
ATOM 1393 C CA . ASN B 1 47 ? 16.438 -20.281 -13.383 1 52.47 47 ASN B CA 1
ATOM 1394 C C . ASN B 1 47 ? 16.531 -21.062 -14.688 1 52.47 47 ASN B C 1
ATOM 1396 O O . ASN B 1 47 ? 15.547 -21.234 -15.398 1 52.47 47 ASN B O 1
ATOM 1400 N N . GLU B 1 48 ? 17.641 -21 -15.383 1 48.56 48 GLU B N 1
ATOM 1401 C CA . GLU B 1 48 ? 18.125 -21.719 -16.547 1 48.56 48 GLU B CA 1
ATOM 1402 C C . GLU B 1 48 ? 17.672 -23.172 -16.531 1 48.56 48 GLU B C 1
ATOM 1404 O O . GLU B 1 48 ? 18.188 -24 -17.281 1 48.56 48 GLU B O 1
ATOM 1409 N N . LYS B 1 49 ? 16.922 -23.719 -15.727 1 47.56 49 LYS B N 1
ATOM 1410 C CA . LYS B 1 49 ? 16.844 -25.125 -16.109 1 47.56 49 LYS B CA 1
ATOM 1411 C C . LYS B 1 49 ? 16.453 -25.266 -17.578 1 47.56 49 LYS B C 1
ATOM 1413 O O . LYS B 1 49 ? 15.289 -25.125 -17.938 1 47.56 49 LYS B O 1
ATOM 1418 N N . GLY B 1 50 ? 17.297 -24.719 -18.484 1 46.5 50 GLY B N 1
ATOM 1419 C CA . GLY B 1 50 ? 17.406 -24.953 -19.906 1 46.5 50 GLY B CA 1
ATOM 1420 C C . GLY B 1 50 ? 16.875 -26.297 -20.344 1 46.5 50 GLY B C 1
ATOM 1421 O O . GLY B 1 50 ? 17.047 -27.297 -19.625 1 46.5 50 GLY B O 1
ATOM 1422 N N . LEU B 1 51 ? 15.867 -26.219 -21.219 1 51.44 51 LEU B N 1
ATOM 1423 C CA . LEU B 1 51 ? 15.359 -27.391 -21.922 1 51.44 51 LEU B CA 1
ATOM 1424 C C . LEU B 1 51 ? 16.516 -28.234 -22.453 1 51.44 51 LEU B C 1
ATOM 1426 O O . LEU B 1 51 ? 17.469 -27.703 -23.031 1 51.44 51 LEU B O 1
ATOM 1430 N N . ALA B 1 52 ? 16.828 -29.266 -21.875 1 54.25 52 ALA B N 1
ATOM 1431 C CA . ALA B 1 52 ? 17.766 -30.219 -22.453 1 54.25 52 ALA B CA 1
ATOM 1432 C C . ALA B 1 52 ? 17.422 -30.531 -23.906 1 54.25 52 ALA B C 1
ATOM 1434 O O . ALA B 1 52 ? 16.25 -30.703 -24.234 1 54.25 52 ALA B O 1
ATOM 1435 N N . VAL B 1 53 ? 18.266 -30.172 -24.859 1 59.81 53 VAL B N 1
ATOM 1436 C CA . VAL B 1 53 ? 18.125 -30.5 -26.266 1 59.81 53 VAL B CA 1
ATOM 1437 C C . VAL B 1 53 ? 18.656 -31.906 -26.547 1 59.81 53 VAL B C 1
ATOM 1439 O O . VAL B 1 53 ? 19.562 -32.375 -25.844 1 59.81 53 VAL B O 1
ATOM 1442 N N . ASP B 1 54 ? 17.859 -32.625 -27.297 1 61.62 54 ASP B N 1
ATOM 1443 C CA . ASP B 1 54 ? 18.328 -33.906 -27.781 1 61.62 54 ASP B CA 1
ATOM 1444 C C . ASP B 1 54 ? 19.688 -33.781 -28.469 1 61.62 54 ASP B C 1
ATOM 1446 O O . ASP B 1 54 ? 19.844 -33 -29.406 1 61.62 54 ASP B O 1
ATOM 1450 N N . PRO B 1 55 ? 20.594 -34.375 -27.953 1 69 55 PRO B N 1
ATOM 1451 C CA . PRO B 1 55 ? 21.938 -34.25 -28.547 1 69 55 PRO B CA 1
ATOM 1452 C C . PRO B 1 55 ? 21.984 -34.688 -30.016 1 69 55 PRO B C 1
ATOM 1454 O O . PRO B 1 55 ? 22.812 -34.219 -30.781 1 69 55 PRO B O 1
ATOM 1457 N N . ASP B 1 56 ? 21.062 -35.625 -30.391 1 75.19 56 ASP B N 1
ATOM 1458 C CA . ASP B 1 56 ? 21.109 -36.188 -31.734 1 75.19 56 ASP B CA 1
ATOM 1459 C C . ASP B 1 56 ? 20.344 -35.312 -32.719 1 75.19 56 ASP B C 1
ATOM 1461 O O . ASP B 1 56 ? 20.75 -35.156 -33.875 1 75.19 56 ASP B O 1
ATOM 1465 N N . THR B 1 57 ? 19.219 -34.656 -32.312 1 73.5 57 THR B N 1
ATOM 1466 C CA . THR B 1 57 ? 18.375 -33.938 -33.25 1 73.5 57 THR B CA 1
ATOM 1467 C C . THR B 1 57 ? 18.5 -32.438 -33.031 1 73.5 57 THR B C 1
ATOM 1469 O O . THR B 1 57 ? 18.141 -31.641 -33.875 1 73.5 57 THR B O 1
ATOM 1472 N N . GLY B 1 58 ? 19.125 -32.062 -31.922 1 65.12 58 GLY B N 1
ATOM 1473 C CA . GLY B 1 58 ? 19.281 -30.672 -31.578 1 65.12 58 GLY B CA 1
ATOM 1474 C C . GLY B 1 58 ? 17.984 -30.016 -31.156 1 65.12 58 GLY B C 1
ATOM 1475 O O . GLY B 1 58 ? 17.938 -28.797 -30.938 1 65.12 58 GLY B O 1
ATOM 1476 N N . GLU B 1 59 ? 16.984 -30.672 -31.484 1 61.94 59 GLU B N 1
ATOM 1477 C CA . GLU B 1 59 ? 15.688 -30.094 -31.141 1 61.94 59 GLU B CA 1
ATOM 1478 C C . GLU B 1 59 ? 15.453 -30.109 -29.625 1 61.94 59 GLU B C 1
ATOM 1480 O O . GLU B 1 59 ? 15.945 -31 -28.938 1 61.94 59 GLU B O 1
ATOM 1485 N N . PRO B 1 60 ? 15.117 -28.938 -29.062 1 59.94 60 PRO B N 1
ATOM 1486 C CA . PRO B 1 60 ? 14.781 -28.984 -27.641 1 59.94 60 PRO B CA 1
ATOM 1487 C C . PRO B 1 60 ? 13.977 -30.234 -27.266 1 59.94 60 PRO B C 1
ATOM 1489 O O . PRO B 1 60 ? 13.078 -30.625 -28 1 59.94 60 PRO B O 1
ATOM 1492 N N . ILE B 1 61 ? 14.461 -31.219 -26.641 1 53.84 61 ILE B N 1
ATOM 1493 C CA . ILE B 1 61 ? 13.617 -32.281 -26.094 1 53.84 61 ILE B CA 1
ATOM 1494 C C . ILE B 1 61 ? 12.406 -31.656 -25.406 1 53.84 61 ILE B C 1
ATOM 1496 O O . ILE B 1 61 ? 12.547 -30.828 -24.516 1 53.84 61 ILE B O 1
ATOM 1500 N N . PRO B 1 62 ? 11.312 -31.625 -26.125 1 49.97 62 PRO B N 1
ATOM 1501 C CA . PRO B 1 62 ? 10.141 -31.172 -25.375 1 49.97 62 PRO B CA 1
ATOM 1502 C C . PRO B 1 62 ? 10.219 -31.547 -23.891 1 49.97 62 PRO B C 1
ATOM 1504 O O . PRO B 1 62 ? 10.391 -32.719 -23.547 1 49.97 62 PRO B O 1
ATOM 1507 N N . THR B 1 63 ? 11.164 -31.062 -23.219 1 49.78 63 THR B N 1
ATOM 1508 C CA . THR B 1 63 ? 10.898 -31.344 -21.812 1 49.78 63 THR B CA 1
ATOM 1509 C C . THR B 1 63 ? 9.422 -31.141 -21.484 1 49.78 63 THR B C 1
ATOM 1511 O O . THR B 1 63 ? 8.891 -30.031 -21.672 1 49.78 63 THR B O 1
ATOM 1514 N N . LYS B 1 64 ? 8.719 -32.062 -21.875 1 48.06 64 LYS B N 1
ATOM 1515 C CA . LYS B 1 64 ? 7.309 -32.062 -21.5 1 48.06 64 LYS B CA 1
ATOM 1516 C C . LYS B 1 64 ? 7.07 -31.359 -20.188 1 48.06 64 LYS B C 1
ATOM 1518 O O . LYS B 1 64 ? 5.934 -31.266 -19.719 1 48.06 64 LYS B O 1
ATOM 1523 N N . GLY B 1 65 ? 8.07 -31.203 -19.344 1 49.34 65 GLY B N 1
ATOM 1524 C CA . GLY B 1 65 ? 7.555 -30.812 -18.047 1 49.34 65 GLY B CA 1
ATOM 1525 C C . GLY B 1 65 ? 7.293 -29.312 -17.938 1 49.34 65 GLY B C 1
ATOM 1526 O O . GLY B 1 65 ? 8.047 -28.516 -18.484 1 49.34 65 GLY B O 1
ATOM 1527 N N . LYS B 1 66 ? 6.059 -28.891 -18.016 1 50.25 66 LYS B N 1
ATOM 1528 C CA . LYS B 1 66 ? 5.645 -27.547 -17.609 1 50.25 66 LYS B CA 1
ATOM 1529 C C . LYS B 1 66 ? 6.598 -26.984 -16.562 1 50.25 66 LYS B C 1
ATOM 1531 O O . LYS B 1 66 ? 6.859 -27.625 -15.531 1 50.25 66 LYS B O 1
ATOM 1536 N N . VAL B 1 67 ? 7.621 -26.406 -16.969 1 56 67 VAL B N 1
ATOM 1537 C CA . VAL B 1 67 ? 8.422 -25.734 -15.945 1 56 67 VAL B CA 1
ATOM 1538 C C . VAL B 1 67 ? 7.512 -25.031 -14.945 1 56 67 VAL B C 1
ATOM 1540 O O . VAL B 1 67 ? 6.766 -24.125 -15.305 1 56 67 VAL B O 1
ATOM 1543 N N . THR B 1 68 ? 7.039 -25.781 -14.008 1 65.62 68 THR B N 1
ATOM 1544 C CA . THR B 1 68 ? 6.285 -25.141 -12.93 1 65.62 68 THR B CA 1
ATOM 1545 C C . THR B 1 68 ? 7.18 -24.203 -12.133 1 65.62 68 THR B C 1
ATOM 1547 O O . THR B 1 68 ? 8.266 -24.594 -11.695 1 65.62 68 THR B O 1
ATOM 1550 N N . ARG B 1 69 ? 7.012 -22.891 -12.273 1 79.56 69 ARG B N 1
ATOM 1551 C CA . ARG B 1 69 ? 7.73 -21.922 -11.453 1 79.56 69 ARG B CA 1
ATOM 1552 C C . ARG B 1 69 ? 7.348 -22.062 -9.977 1 79.56 69 ARG B C 1
ATOM 1554 O O . ARG B 1 69 ? 6.164 -22.078 -9.641 1 79.56 69 ARG B O 1
ATOM 1561 N N . GLU B 1 70 ? 8.359 -22.453 -9.211 1 89.88 70 GLU B N 1
ATOM 1562 C CA . GLU B 1 70 ? 8.125 -22.562 -7.777 1 89.88 70 GLU B CA 1
ATOM 1563 C C . GLU B 1 70 ? 8.445 -21.25 -7.066 1 89.88 70 GLU B C 1
ATOM 1565 O O . GLU B 1 70 ? 9.438 -20.594 -7.391 1 89.88 70 GLU B O 1
ATOM 1570 N N . PRO B 1 71 ? 7.574 -20.906 -6.227 1 94.81 71 PRO B N 1
ATOM 1571 C CA . PRO B 1 71 ? 7.898 -19.703 -5.434 1 94.81 71 PRO B CA 1
ATOM 1572 C C . PRO B 1 71 ? 9.078 -19.938 -4.488 1 94.81 71 PRO B C 1
ATOM 1574 O O . PRO B 1 71 ? 9.297 -21.062 -4.027 1 94.81 71 PRO B O 1
ATOM 1577 N N . ASP B 1 72 ? 9.844 -18.922 -4.266 1 93.75 72 ASP B N 1
ATOM 1578 C CA . ASP B 1 72 ? 10.945 -19.047 -3.32 1 93.75 72 ASP B CA 1
ATOM 1579 C C . ASP B 1 72 ? 10.516 -18.656 -1.91 1 93.75 72 ASP B C 1
ATOM 1581 O O . ASP B 1 72 ? 11.242 -18.906 -0.943 1 93.75 72 ASP B O 1
ATOM 1585 N N . LEU B 1 73 ? 9.32 -18.031 -1.76 1 96.19 73 LEU B N 1
ATOM 1586 C CA . LEU B 1 73 ? 8.75 -17.688 -0.458 1 96.19 73 LEU B CA 1
ATOM 1587 C C . LEU B 1 73 ? 7.227 -17.734 -0.504 1 96.19 73 LEU B C 1
ATOM 1589 O O . LEU B 1 73 ? 6.617 -17.25 -1.459 1 96.19 73 LEU B O 1
ATOM 1593 N N . VAL B 1 74 ? 6.652 -18.312 0.512 1 97.94 74 VAL B N 1
ATOM 1594 C CA . VAL B 1 74 ? 5.207 -18.312 0.711 1 97.94 74 VAL B CA 1
ATOM 1595 C C . VAL B 1 74 ? 4.875 -17.75 2.096 1 97.94 74 VAL B C 1
ATOM 1597 O O . VAL B 1 74 ? 5.41 -18.219 3.104 1 97.94 74 VAL B O 1
ATOM 1600 N N . LEU B 1 75 ? 4.043 -16.734 2.135 1 98.06 75 LEU B N 1
ATOM 1601 C CA . LEU B 1 75 ? 3.594 -16.125 3.379 1 98.06 75 LEU B CA 1
ATOM 1602 C C . LEU B 1 75 ? 2.072 -16.141 3.477 1 98.06 75 LEU B C 1
ATOM 1604 O O . LEU B 1 75 ? 1.381 -16.125 2.455 1 98.06 75 LEU B O 1
ATOM 1608 N N . SER B 1 76 ? 1.568 -16.172 4.645 1 98.62 76 SER B N 1
ATOM 1609 C CA . SER B 1 76 ? 0.156 -15.938 4.918 1 98.62 76 SER B CA 1
ATOM 1610 C C . SER B 1 76 ? -0.025 -15.07 6.16 1 98.62 76 SER B C 1
ATOM 1612 O O . SER B 1 76 ? 0.855 -15.016 7.023 1 98.62 76 SER B O 1
ATOM 1614 N N . GLY B 1 77 ? -1.102 -14.359 6.195 1 98.69 77 GLY B N 1
ATOM 1615 C CA . GLY B 1 77 ? -1.437 -13.484 7.309 1 98.69 77 GLY B CA 1
ATOM 1616 C C . GLY B 1 77 ? -2.918 -13.164 7.391 1 98.69 77 GLY B C 1
ATOM 1617 O O . GLY B 1 77 ? -3.668 -13.422 6.445 1 98.69 77 GLY B O 1
ATOM 1618 N N . ARG B 1 78 ? -3.279 -12.711 8.477 1 98.69 78 ARG B N 1
ATOM 1619 C CA . ARG B 1 78 ? -4.688 -12.453 8.766 1 98.69 78 ARG B CA 1
ATOM 1620 C C . ARG B 1 78 ? -5.105 -11.07 8.281 1 98.69 78 ARG B C 1
ATOM 1622 O O . ARG B 1 78 ? -6.277 -10.844 7.98 1 98.69 78 ARG B O 1
ATOM 1629 N N . THR B 1 79 ? -4.113 -10.117 8.242 1 98.88 79 THR B N 1
ATOM 1630 C CA . THR B 1 79 ? -4.414 -8.758 7.793 1 98.88 79 THR B CA 1
ATOM 1631 C C . THR B 1 79 ? -3.354 -8.273 6.812 1 98.88 79 THR B C 1
ATOM 1633 O O . THR B 1 79 ? -2.25 -8.82 6.754 1 98.88 79 THR B O 1
ATOM 1636 N N . ALA B 1 80 ? -3.725 -7.27 6.043 1 98.88 80 ALA B N 1
ATOM 1637 C CA . ALA B 1 80 ? -2.779 -6.59 5.16 1 98.88 80 ALA B CA 1
ATOM 1638 C C . ALA B 1 80 ? -1.605 -6.016 5.953 1 98.88 80 ALA B C 1
ATOM 1640 O O . ALA B 1 80 ? -0.453 -6.121 5.527 1 98.88 80 ALA B O 1
ATOM 1641 N N . LYS B 1 81 ? -1.906 -5.395 7.109 1 98.75 81 LYS B N 1
ATOM 1642 C CA . LYS B 1 81 ? -0.88 -4.812 7.969 1 98.75 81 LYS B CA 1
ATOM 1643 C C . LYS B 1 81 ? 0.118 -5.875 8.43 1 98.75 81 LYS B C 1
ATOM 1645 O O . LYS B 1 81 ? 1.331 -5.668 8.344 1 98.75 81 LYS B O 1
ATOM 1650 N N . GLU B 1 82 ? -0.363 -6.969 8.883 1 98.69 82 GLU B N 1
ATOM 1651 C CA . GLU B 1 82 ? 0.493 -8.055 9.336 1 98.69 82 GLU B CA 1
ATOM 1652 C C . GLU B 1 82 ? 1.441 -8.516 8.234 1 98.69 82 GLU B C 1
ATOM 1654 O O . GLU B 1 82 ? 2.637 -8.703 8.477 1 98.69 82 GLU B O 1
ATOM 1659 N N . LEU B 1 83 ? 0.924 -8.633 7.043 1 98.75 83 LEU B N 1
ATOM 1660 C CA . LEU B 1 83 ? 1.731 -9.125 5.934 1 98.75 83 LEU B CA 1
ATOM 1661 C C . LEU B 1 83 ? 2.748 -8.078 5.492 1 98.75 83 LEU B C 1
ATOM 1663 O O . LEU B 1 83 ? 3.877 -8.414 5.133 1 98.75 83 LEU B O 1
ATOM 1667 N N . CYS B 1 84 ? 2.363 -6.812 5.516 1 98.44 84 CYS B N 1
ATOM 1668 C CA . CYS B 1 84 ? 3.309 -5.754 5.18 1 98.44 84 CYS B CA 1
ATOM 1669 C C . CYS B 1 84 ? 4.449 -5.699 6.188 1 98.44 84 CYS B C 1
ATOM 1671 O O . CYS B 1 84 ? 5.605 -5.496 5.812 1 98.44 84 CYS B O 1
ATOM 1673 N N . ILE B 1 85 ? 4.156 -5.859 7.453 1 98 85 ILE B N 1
ATOM 1674 C CA . ILE B 1 85 ? 5.18 -5.887 8.492 1 98 85 ILE B CA 1
ATOM 1675 C C . ILE B 1 85 ? 6.145 -7.043 8.234 1 98 85 ILE B C 1
ATOM 1677 O O . ILE B 1 85 ? 7.363 -6.855 8.242 1 98 85 ILE B O 1
ATOM 1681 N N . GLU B 1 86 ? 5.609 -8.203 7.957 1 97.44 86 GLU B N 1
ATOM 1682 C CA . GLU B 1 86 ? 6.418 -9.391 7.695 1 97.44 86 GLU B CA 1
ATOM 1683 C C . GLU B 1 86 ? 7.328 -9.18 6.484 1 97.44 86 GLU B C 1
ATOM 1685 O O . GLU B 1 86 ? 8.492 -9.57 6.508 1 97.44 86 GLU B O 1
ATOM 1690 N N . LEU B 1 87 ? 6.832 -8.523 5.492 1 97.56 87 LEU B N 1
ATOM 1691 C CA . LEU B 1 87 ? 7.543 -8.398 4.223 1 97.56 87 LEU B CA 1
ATOM 1692 C C . LEU B 1 87 ? 8.586 -7.289 4.293 1 97.56 87 LEU B C 1
ATOM 1694 O O . LEU B 1 87 ? 9.695 -7.441 3.777 1 97.56 87 LEU B O 1
ATOM 1698 N N . PHE B 1 88 ? 8.273 -6.211 4.992 1 97.5 88 PHE B N 1
ATOM 1699 C CA . PHE B 1 88 ? 9.07 -5.012 4.762 1 97.5 88 PHE B CA 1
ATOM 1700 C C . PHE B 1 88 ? 9.859 -4.641 6.012 1 97.5 88 PHE B C 1
ATOM 1702 O O . PHE B 1 88 ? 10.773 -3.812 5.953 1 97.5 88 PHE B O 1
ATOM 1709 N N . GLU B 1 89 ? 9.5 -5.25 7.117 1 95.94 89 GLU B N 1
ATOM 1710 C CA . GLU B 1 89 ? 10.203 -4.852 8.336 1 95.94 89 GLU B CA 1
ATOM 1711 C C . GLU B 1 89 ? 11.156 -5.938 8.805 1 95.94 89 GLU B C 1
ATOM 1713 O O . GLU B 1 89 ? 11.883 -5.758 9.789 1 95.94 89 GLU B O 1
ATOM 1718 N N . LYS B 1 90 ? 11.164 -7.191 8.133 1 90.56 90 LYS B N 1
ATOM 1719 C CA . LYS B 1 90 ? 12.078 -8.289 8.453 1 90.56 90 LYS B CA 1
ATOM 1720 C C . LYS B 1 90 ? 13.203 -8.383 7.426 1 90.56 90 LYS B C 1
ATOM 1722 O O . LYS B 1 90 ? 13.852 -9.43 7.309 1 90.56 90 LYS B O 1
ATOM 1727 N N . ASP B 1 91 ? 14.078 -7.559 7.266 1 85 91 ASP B N 1
ATOM 1728 C CA . ASP B 1 91 ? 15.234 -7.469 6.379 1 85 91 ASP B CA 1
ATOM 1729 C C . ASP B 1 91 ? 15.141 -8.492 5.25 1 85 91 ASP B C 1
ATOM 1731 O O . ASP B 1 91 ? 15.938 -9.43 5.176 1 85 91 ASP B O 1
ATOM 1735 N N . ARG B 1 92 ? 14.047 -8.242 4.344 1 84.25 92 ARG B N 1
ATOM 1736 C CA . ARG B 1 92 ? 13.891 -9.062 3.148 1 84.25 92 ARG B CA 1
ATOM 1737 C C . ARG B 1 92 ? 14.227 -8.273 1.889 1 84.25 92 ARG B C 1
ATOM 1739 O O . ARG B 1 92 ? 13.961 -7.074 1.814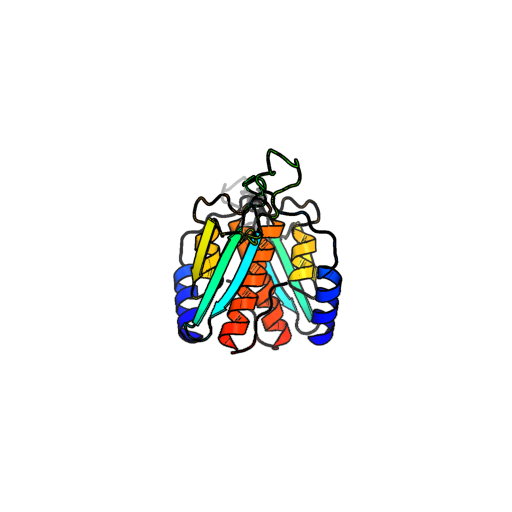 1 84.25 92 ARG B O 1
ATOM 1746 N N . GLN B 1 93 ? 15.008 -8.773 0.972 1 91 93 GLN B N 1
ATOM 1747 C CA . GLN B 1 93 ? 15.391 -8.125 -0.278 1 91 93 GLN B CA 1
ATOM 1748 C C . GLN B 1 93 ? 14.57 -8.656 -1.449 1 91 93 GLN B C 1
ATOM 1750 O O . GLN B 1 93 ? 15.117 -8.953 -2.514 1 91 93 GLN B O 1
ATOM 1755 N N . LEU B 1 94 ? 13.164 -8.664 -1.102 1 96.5 94 LEU B N 1
ATOM 1756 C CA . LEU B 1 94 ? 12.289 -9.258 -2.105 1 96.5 94 LEU B CA 1
ATOM 1757 C C . LEU B 1 94 ? 11.609 -8.172 -2.938 1 96.5 94 LEU B C 1
ATOM 1759 O O . LEU B 1 94 ? 11.016 -8.461 -3.98 1 96.5 94 LEU B O 1
ATOM 1763 N N . VAL B 1 95 ? 11.68 -6.977 -2.42 1 97.75 95 VAL B N 1
ATOM 1764 C CA . VAL B 1 95 ? 11.117 -5.809 -3.086 1 97.75 95 VAL B CA 1
ATOM 1765 C C . VAL B 1 95 ? 12.164 -4.695 -3.15 1 97.75 95 VAL B C 1
ATOM 1767 O O . VAL B 1 95 ? 12.711 -4.293 -2.123 1 97.75 95 VAL B O 1
ATOM 1770 N N . THR B 1 96 ? 12.445 -4.215 -4.359 1 97 96 THR B N 1
ATOM 1771 C CA . THR B 1 96 ? 13.547 -3.271 -4.504 1 97 96 THR B CA 1
ATOM 1772 C C . THR B 1 96 ? 13.078 -1.992 -5.188 1 97 96 THR B C 1
ATOM 1774 O O . THR B 1 96 ? 13.891 -1.148 -5.566 1 97 96 THR B O 1
ATOM 1777 N N . MET B 1 97 ? 11.758 -1.837 -5.359 1 96.94 97 MET B N 1
ATOM 1778 C CA . MET B 1 97 ? 11.156 -0.642 -5.949 1 96.94 97 MET B CA 1
ATOM 1779 C C . MET B 1 97 ? 10.039 -0.098 -5.066 1 96.94 97 MET B C 1
ATOM 1781 O O . MET B 1 97 ? 9.203 -0.858 -4.582 1 96.94 97 MET B O 1
ATOM 1785 N N . PHE B 1 98 ? 10.008 1.207 -4.91 1 97.62 98 PHE B N 1
ATOM 1786 C CA . PHE B 1 98 ? 9.023 1.831 -4.031 1 97.62 98 PHE B CA 1
ATOM 1787 C C . PHE B 1 98 ? 7.621 1.698 -4.602 1 97.62 98 PHE B C 1
ATOM 1789 O O . PHE B 1 98 ? 6.652 1.523 -3.857 1 97.62 98 PHE B O 1
ATOM 1796 N N . ASP B 1 99 ? 7.555 1.827 -5.887 1 97.81 99 ASP B N 1
ATOM 1797 C CA . ASP B 1 99 ? 6.242 1.675 -6.5 1 97.81 99 ASP B CA 1
ATOM 1798 C C . ASP B 1 99 ? 5.711 0.254 -6.32 1 97.81 99 ASP B C 1
ATOM 1800 O O . ASP B 1 99 ? 4.508 0.054 -6.129 1 97.81 99 ASP B O 1
ATOM 1804 N N . HIS B 1 100 ? 6.582 -0.726 -6.348 1 98.38 100 HIS B N 1
ATOM 1805 C CA . HIS B 1 100 ? 6.172 -2.104 -6.094 1 98.38 100 HIS B CA 1
ATOM 1806 C C . HIS B 1 100 ? 5.719 -2.283 -4.648 1 98.38 100 HIS B C 1
ATOM 1808 O O . HIS B 1 100 ? 4.715 -2.951 -4.387 1 98.38 100 HIS B O 1
ATOM 1814 N N . ALA B 1 101 ? 6.426 -1.699 -3.742 1 98.44 101 ALA B N 1
ATOM 1815 C CA . ALA B 1 101 ? 6.027 -1.767 -2.338 1 98.44 101 ALA B CA 1
ATOM 1816 C C . ALA B 1 101 ? 4.633 -1.176 -2.137 1 98.44 101 ALA B C 1
ATOM 1818 O O . ALA B 1 101 ? 3.793 -1.768 -1.454 1 98.44 101 ALA B O 1
ATOM 1819 N N . ALA B 1 102 ? 4.379 -0.02 -2.719 1 98.69 102 ALA B N 1
ATOM 1820 C CA . ALA B 1 102 ? 3.074 0.629 -2.615 1 98.69 102 ALA B CA 1
ATOM 1821 C C . ALA B 1 102 ? 1.982 -0.225 -3.254 1 98.69 102 ALA B C 1
ATOM 1823 O O . ALA B 1 102 ? 0.876 -0.333 -2.721 1 98.69 102 ALA B O 1
ATOM 1824 N N . TYR B 1 103 ? 2.357 -0.785 -4.371 1 98.81 103 TYR B N 1
ATOM 1825 C CA . TYR B 1 103 ? 1.433 -1.682 -5.055 1 98.81 103 TYR B CA 1
ATOM 1826 C C . TYR B 1 103 ? 1.038 -2.846 -4.156 1 98.81 103 TYR B C 1
ATOM 1828 O O . TYR B 1 103 ? -0.142 -3.191 -4.055 1 98.81 103 TYR B O 1
ATOM 1836 N N . LEU B 1 104 ? 2.023 -3.441 -3.572 1 98.88 104 LEU B N 1
ATOM 1837 C CA . LEU B 1 104 ? 1.741 -4.57 -2.691 1 98.88 104 LEU B CA 1
ATOM 1838 C C . LEU B 1 104 ? 0.881 -4.137 -1.51 1 98.88 104 LEU B C 1
ATOM 1840 O O . LEU B 1 104 ? -0.041 -4.852 -1.112 1 98.88 104 LEU B O 1
ATOM 1844 N N . GLY B 1 105 ? 1.139 -2.986 -0.919 1 98.88 105 GLY B N 1
ATOM 1845 C CA . GLY B 1 105 ? 0.273 -2.461 0.125 1 98.88 105 GLY B CA 1
ATOM 1846 C C . GLY B 1 105 ? -1.175 -2.332 -0.308 1 98.88 105 GLY B C 1
ATOM 1847 O O . GLY B 1 105 ? -2.082 -2.762 0.406 1 98.88 105 GLY B O 1
ATOM 1848 N N . ARG B 1 106 ? -1.395 -1.76 -1.478 1 98.88 106 ARG B N 1
ATOM 1849 C CA . ARG B 1 106 ? -2.744 -1.586 -2.006 1 98.88 106 ARG B CA 1
ATOM 1850 C C . ARG B 1 106 ? -3.434 -2.932 -2.201 1 98.88 106 ARG B C 1
ATOM 1852 O O . ARG B 1 106 ? -4.578 -3.115 -1.777 1 98.88 106 ARG B O 1
ATOM 1859 N N . GLU B 1 107 ? -2.729 -3.861 -2.768 1 98.88 107 GLU B N 1
ATOM 1860 C CA . GLU B 1 107 ? -3.326 -5.148 -3.105 1 98.88 107 GLU B CA 1
ATOM 1861 C C . GLU B 1 107 ? -3.633 -5.961 -1.85 1 98.88 107 GLU B C 1
ATOM 1863 O O . GLU B 1 107 ? -4.668 -6.625 -1.77 1 98.88 107 GLU B O 1
ATOM 1868 N N . LEU B 1 108 ? -2.734 -5.914 -0.924 1 98.94 108 LEU B N 1
ATOM 1869 C CA . LEU B 1 108 ? -2.986 -6.629 0.323 1 98.94 108 LEU B CA 1
ATOM 1870 C C . LEU B 1 108 ? -4.199 -6.051 1.044 1 98.94 108 LEU B C 1
ATOM 1872 O O . LEU B 1 108 ? -5.004 -6.797 1.609 1 98.94 108 LEU B O 1
ATOM 1876 N N . MET B 1 109 ? -4.379 -4.723 1.01 1 98.88 109 MET B N 1
ATOM 1877 C CA . MET B 1 109 ? -5.551 -4.105 1.627 1 98.88 109 MET B CA 1
ATOM 1878 C C . MET B 1 109 ? -6.824 -4.488 0.882 1 98.88 109 MET B C 1
ATOM 1880 O O . MET B 1 109 ? -7.855 -4.758 1.502 1 98.88 109 MET B O 1
ATOM 1884 N N . ARG B 1 110 ? -6.738 -4.52 -0.462 1 98.69 110 ARG B N 1
ATOM 1885 C CA . ARG B 1 110 ? -7.879 -4.969 -1.255 1 98.69 110 ARG B CA 1
ATOM 1886 C C . ARG B 1 110 ? -8.242 -6.414 -0.927 1 98.69 110 ARG B C 1
ATOM 1888 O O . ARG B 1 110 ? -9.422 -6.75 -0.81 1 98.69 110 ARG B O 1
ATOM 1895 N N . ALA B 1 111 ? -7.23 -7.25 -0.792 1 98.88 111 ALA B N 1
ATOM 1896 C CA . ALA B 1 111 ? -7.461 -8.648 -0.438 1 98.88 111 ALA B CA 1
ATOM 1897 C C . ALA B 1 111 ? -8.164 -8.766 0.911 1 98.88 111 ALA B C 1
ATOM 1899 O O . ALA B 1 111 ? -9.102 -9.547 1.062 1 98.88 111 ALA B O 1
ATOM 1900 N N . GLN B 1 112 ? -7.719 -7.988 1.849 1 98.81 112 GLN B N 1
ATOM 1901 C CA . GLN B 1 112 ? -8.344 -8.023 3.168 1 98.81 112 GLN B CA 1
ATOM 1902 C C . GLN B 1 112 ? -9.805 -7.594 3.092 1 98.81 112 GLN B C 1
ATOM 1904 O O . GLN B 1 112 ? -10.672 -8.203 3.727 1 98.81 112 GLN B O 1
ATOM 1909 N N . PHE B 1 113 ? -10.07 -6.57 2.352 1 97.94 113 PHE B N 1
ATOM 1910 C CA . PHE B 1 113 ? -11.453 -6.117 2.186 1 97.94 113 PHE B CA 1
ATOM 1911 C C . PHE B 1 113 ? -12.312 -7.227 1.602 1 97.94 113 PHE B C 1
ATOM 1913 O O . PHE B 1 113 ? -13.43 -7.465 2.07 1 97.94 113 PHE B O 1
ATOM 1920 N N . CYS B 1 114 ? -11.82 -7.836 0.576 1 98.12 114 CYS B N 1
ATOM 1921 C CA . CYS B 1 114 ? -12.562 -8.914 -0.061 1 98.12 114 CYS B CA 1
ATOM 1922 C C . CYS B 1 114 ? -12.828 -10.055 0.922 1 98.12 114 CYS B C 1
ATOM 1924 O O . CYS B 1 114 ? -13.922 -10.625 0.938 1 98.12 114 CYS B O 1
ATOM 1926 N N . LEU B 1 115 ? -11.836 -10.367 1.693 1 98.06 115 LEU B N 1
ATOM 1927 C CA . LEU B 1 115 ? -11.984 -11.391 2.721 1 98.06 115 LEU B CA 1
ATOM 1928 C C . LEU B 1 115 ? -13.078 -11.008 3.715 1 98.06 115 LEU B C 1
ATOM 1930 O O . LEU B 1 115 ? -13.953 -11.82 4.031 1 98.06 115 LEU B O 1
ATOM 1934 N N . ASP B 1 116 ? -13.086 -9.797 4.145 1 97.25 116 ASP B N 1
ATOM 1935 C CA . ASP B 1 116 ? -14.047 -9.289 5.125 1 97.25 116 ASP B CA 1
ATOM 1936 C C . ASP B 1 116 ? -15.469 -9.32 4.57 1 97.25 116 ASP B C 1
ATOM 1938 O O . ASP B 1 116 ? -16.422 -9.609 5.301 1 97.25 116 ASP B O 1
ATOM 1942 N N . GLU B 1 117 ? -15.539 -9.008 3.279 1 96.25 117 GLU B N 1
ATOM 1943 C CA . GLU B 1 117 ? -16.859 -8.859 2.662 1 96.25 117 GLU B CA 1
ATOM 1944 C C . GLU B 1 117 ? -17.328 -10.172 2.059 1 96.25 117 GLU B C 1
ATOM 1946 O O . GLU B 1 117 ? -18.484 -10.281 1.608 1 96.25 117 GLU B O 1
ATOM 1951 N N . GLY B 1 118 ? -16.531 -11.156 2.016 1 96.31 118 GLY B N 1
ATOM 1952 C CA . GLY B 1 118 ? -16.891 -12.453 1.463 1 96.31 118 GLY B CA 1
ATOM 1953 C C . GLY B 1 118 ? -17.078 -12.43 -0.042 1 96.31 118 GLY B C 1
ATOM 1954 O O . GLY B 1 118 ? -17.984 -13.07 -0.569 1 96.31 118 GLY B O 1
ATOM 1955 N N . ILE B 1 119 ? -16.25 -11.609 -0.75 1 97.31 119 ILE B N 1
ATOM 1956 C CA . ILE B 1 119 ? -16.344 -11.516 -2.203 1 97.31 119 ILE B CA 1
ATOM 1957 C C . ILE B 1 119 ? -15.023 -11.953 -2.832 1 97.31 119 ILE B C 1
ATOM 1959 O O . ILE B 1 119 ? -14.008 -12.086 -2.141 1 97.31 119 ILE B O 1
ATOM 1963 N N . GLU B 1 120 ? -15.055 -12.211 -4.109 1 97.81 120 GLU B N 1
ATOM 1964 C CA . GLU B 1 120 ? -13.883 -12.688 -4.84 1 97.81 120 GLU B CA 1
ATOM 1965 C C . GLU B 1 120 ? -12.805 -11.609 -4.93 1 97.81 120 GLU B C 1
ATOM 1967 O O . GLU B 1 120 ? -13.117 -10.438 -5.113 1 97.81 120 GLU B O 1
ATOM 1972 N N . TYR B 1 121 ? -11.664 -12.055 -4.793 1 98.62 121 TYR B N 1
ATOM 1973 C CA . TYR B 1 121 ? -10.508 -11.195 -4.996 1 98.62 121 TYR B CA 1
ATOM 1974 C C . TYR B 1 121 ? -9.758 -11.57 -6.27 1 98.62 121 TYR B C 1
ATOM 1976 O O . TYR B 1 121 ? -9.406 -12.734 -6.465 1 98.62 121 TYR B O 1
ATOM 1984 N N . ILE B 1 122 ? -9.539 -10.547 -7.113 1 97.75 122 ILE B N 1
ATOM 1985 C CA . ILE B 1 122 ? -8.742 -10.695 -8.328 1 97.75 122 ILE B CA 1
ATOM 1986 C C . ILE B 1 122 ? -7.586 -9.703 -8.312 1 97.75 122 ILE B C 1
ATOM 1988 O O . ILE B 1 122 ? -7.805 -8.484 -8.32 1 97.75 122 ILE B O 1
ATOM 1992 N N . GLN B 1 123 ? -6.383 -10.25 -8.32 1 98.12 123 GLN B N 1
ATOM 1993 C CA . GLN B 1 123 ? -5.203 -9.391 -8.266 1 98.12 123 GLN B CA 1
ATOM 1994 C C . GLN B 1 123 ? -5.066 -8.57 -9.547 1 98.12 123 GLN B C 1
ATOM 1996 O O . GLN B 1 123 ? -5.289 -9.086 -10.648 1 98.12 123 GLN B O 1
ATOM 2001 N N . ASP B 1 124 ? -4.684 -7.309 -9.32 1 94.81 124 ASP B N 1
ATOM 2002 C CA . ASP B 1 124 ? -4.484 -6.41 -10.453 1 94.81 124 ASP B CA 1
ATOM 2003 C C . ASP B 1 124 ? -3.18 -6.727 -11.188 1 94.81 124 ASP B C 1
ATOM 2005 O O . ASP B 1 124 ? -2.143 -6.934 -10.547 1 94.81 124 ASP B O 1
#

pLDDT: mean 88.95, std 16.19, range [46.03, 98.94]

Organism: Thermosynechococcus vestitus (strain NIES-2133 / IAM M-273 / BP-1) (NCBI:txid197221)

Radius of gyration: 22.7 Å; Cα contacts (8 Å, |Δi|>4): 387; chains: 2; bounding box: 41×78×62 Å

InterPro domains:
  IPR017260 Uncharacterised conserved protein UCP037673/Ycf91 [PIRSF037673] (4-124)
  IPR025595 Ycf91-like [PF14251] (20-124)

Sequence (248 aa):
MGKAERTALDNKLSQRFIHLDPAGYFIIYIDPEQQLIWMKHYPNDINEKGLAVDPDTGEPIPTKGKVTREPDLVLSGRTAKELCIELFEKDRQLVTMFDHAAYLGRELMRAQFCLDEGIEYIQDMGKAERTALDNKLSQRFIHLDPAGYFIIYIDPEQQLIWMKHYPNDINEKGLAVDPDTGEPIPTKGKVTREPDLVLSGRTAKELCIELFEKDRQLVTMFDHAAYLGRELMRAQFCLDEGIEYIQD

Secondary structure (DSSP, 8-state):
--HHHHHHHHHHHTTS--PPPTT-EEEEEEETTTTEEEEEEE-SS-------B-TTT-SB----S------SEEEEESSHHHHHHHHHSSS--S---HHHHHHHHHHHHHHHHHHHHT------/--HHHHHHHHHHHTTS--PPPTT-EEEEEEETTTTEEEEEEE-SS-------B-TTT-SB----S------SEEEEESSHHHHHHHHHSS---S---HHHHHHHHHHHHHHHHHHHHT------

Nearest PDB structures (foldseek):
  2nvm-assembly1_B  TM=4.096E-01  e=1.995E+00  Trichormus variabilis ATCC 29413
  4q1s-assembly1_Y  TM=2.111E-01  e=3.657E-01  Saccharomyces cerevisiae S288C
  6nzd-assembly1_I  TM=4.295E-01  e=6.052E+00  Homo sapiens
  2nvm-assembly1_B  TM=4.107E-01  e=1.995E+00  Trichormus variabilis ATCC 29413
  4q1s-assembly1_Y  TM=2.112E-01  e=3.657E-01  Saccharomyces cerevisiae S288C